Protein 4AG1 (pdb70)

Structure (mmCIF, N/CA/C/O backbone):
data_4AG1
#
_entry.id   4AG1
#
_cell.length_a   58.998
_cell.length_b   59.855
_cell.length_c   89.711
_cell.angle_alpha   90.00
_cell.angle_beta   90.00
_cell.angle_gamma   90.00
#
_symmetry.space_group_name_H-M   'P 21 21 21'
#
loop_
_entity.id
_entity.type
_entity.pdbx_description
1 polymer CHYMASE
2 polymer FYNOMER
3 non-polymer 'SULFATE ION'
4 water water
#
loop_
_atom_site.group_PDB
_atom_site.id
_atom_site.type_symbol
_atom_site.label_atom_id
_atom_site.label_alt_id
_atom_site.label_comp_id
_atom_site.label_asym_id
_atom_site.label_entity_id
_atom_site.label_seq_id
_atom_site.pdbx_PDB_ins_code
_atom_site.Cartn_x
_atom_site.Cartn_y
_atom_site.Cartn_z
_atom_site.occupancy
_atom_site.B_iso_or_equiv
_atom_site.auth_seq_id
_atom_site.auth_comp_id
_atom_site.auth_asym_id
_atom_site.auth_atom_id
_atom_site.pdbx_PDB_model_num
ATOM 1 N N . ILE A 1 1 ? -1.923 13.019 10.392 1.00 13.37 1 ILE A N 1
ATOM 2 C CA . ILE A 1 1 ? -1.877 13.393 11.848 1.00 11.80 1 ILE A CA 1
ATOM 3 C C . ILE A 1 1 ? -3.104 14.196 12.209 1.00 12.72 1 ILE A C 1
ATOM 4 O O . ILE A 1 1 ? -3.330 15.254 11.639 1.00 12.86 1 ILE A O 1
ATOM 13 N N . ILE A 1 2 ? -3.895 13.675 13.146 1.00 11.17 2 ILE A N 1
ATOM 14 C CA . ILE A 1 2 ? -5.128 14.304 13.598 1.00 11.46 2 ILE A CA 1
ATOM 15 C C . ILE A 1 2 ? -4.871 14.982 14.944 1.00 12.07 2 ILE A C 1
ATOM 16 O O . ILE A 1 2 ? -4.344 14.377 15.866 1.00 12.04 2 ILE A O 1
ATOM 26 N N . GLY A 1 3 ? -5.250 16.252 15.045 1.00 11.64 3 GLY A N 1
ATOM 27 C CA . GLY A 1 3 ? -5.168 16.952 16.301 1.00 13.44 3 GLY A CA 1
ATOM 28 C C . GLY A 1 3 ? -3.819 17.578 16.594 1.00 13.01 3 GLY A C 1
ATOM 29 O O . GLY A 1 3 ? -3.599 18.040 17.708 1.00 14.45 3 GLY A O 1
ATOM 33 N N . GLY A 1 4 ? -2.922 17.582 15.605 1.00 12.47 4 GLY A N 1
ATOM 34 C CA . GLY A 1 4 ? -1.607 18.141 15.777 1.00 12.62 4 GLY A CA 1
ATOM 35 C C . GLY A 1 4 ? -1.472 19.533 15.218 1.00 12.52 4 GLY A C 1
ATOM 36 O O . GLY A 1 4 ? -2.444 20.260 15.029 1.00 14.52 4 GLY A O 1
ATOM 40 N N . THR A 1 5 ? -0.225 19.884 14.927 1.00 12.56 5 THR A N 1
ATOM 41 C CA . THR A 1 5 ? 0.125 21.199 14.443 1.00 13.51 5 THR A CA 1
ATOM 42 C C . THR A 1 5 ? 1.209 21.044 13.376 1.00 12.10 5 THR A C 1
ATOM 43 O O . THR A 1 5 ? 1.936 20.048 13.348 1.00 12.97 5 THR A O 1
ATOM 50 N N . GLU A 1 6 ? 1.296 22.009 12.482 1.00 12.73 6 GLU A N 1
ATOM 51 C CA . GLU A 1 6 ? 2.357 22.023 11.478 1.00 12.22 6 GLU A CA 1
ATOM 52 C C . GLU A 1 6 ? 3.725 22.093 12.157 1.00 12.33 6 GLU A C 1
ATOM 53 O O . GLU A 1 6 ? 3.947 22.895 13.061 1.00 13.82 6 GLU A O 1
ATOM 65 N N . CYS A 1 7 ? 4.658 21.253 11.719 1.00 11.77 7 CYS A N 1
ATOM 66 C CA . CYS A 1 7 ? 6.017 21.341 12.228 1.00 12.83 7 CYS A CA 1
ATOM 67 C C . CYS A 1 7 ? 6.694 22.628 11.820 1.00 12.77 7 CYS A C 1
ATOM 68 O O . CYS A 1 7 ? 6.394 23.190 10.778 1.00 13.66 7 CYS A O 1
ATOM 75 N N . LYS A 1 8 ? 7.630 23.083 12.651 1.00 12.92 8 LYS A N 1
ATOM 76 C CA . LYS A 1 8 ? 8.590 24.078 12.171 1.00 14.22 8 LYS A CA 1
ATOM 77 C C . LYS A 1 8 ? 9.320 23.437 10.998 1.00 14.47 8 LYS A C 1
ATOM 78 O O . LYS A 1 8 ? 9.777 22.310 11.111 1.00 14.28 8 LYS A O 1
ATOM 94 N N . PRO A 1 9 ? 9.393 24.124 9.859 1.00 12.59 9 PRO A N 1
ATOM 95 C CA . PRO A 1 9 ? 10.038 23.484 8.716 1.00 12.43 9 PRO A CA 1
ATOM 96 C C . PRO A 1 9 ? 11.431 22.948 9.025 1.00 12.80 9 PRO A C 1
ATOM 97 O O . PRO A 1 9 ? 12.247 23.650 9.623 1.00 14.93 9 PRO A O 1
ATOM 108 N N . HIS A 1 10 ? 11.683 21.705 8.591 1.00 12.69 10 HIS A N 1
ATOM 109 C CA . HIS A 1 10 ? 12.998 21.080 8.707 1.00 13.05 10 HIS A CA 1
ATOM 110 C C . HIS A 1 10 ? 13.481 20.806 10.104 1.00 12.85 10 HIS A C 1
ATOM 111 O O . HIS A 1 10 ? 14.650 20.472 10.289 1.00 17.34 10 HIS A O 1
ATOM 124 N N . SER A 1 11 ? 12.549 20.835 11.065 1.00 13.04 11 SER A N 1
ATOM 125 C CA . SER A 1 11 ? 12.842 20.586 12.460 1.00 13.81 11 SER A CA 1
ATOM 126 C C . SER A 1 11 ? 12.865 19.093 12.837 1.00 13.32 11 SER A C 1
ATOM 127 O O . SER A 1 11 ? 13.226 18.761 13.965 1.00 16.00 11 SER A O 1
ATOM 134 N N . ARG A 1 12 ? 12.472 18.214 11.898 1.00 12.86 12 ARG A N 1
ATOM 135 C CA . ARG A 1 12 ? 12.385 16.771 12.107 1.00 11.83 12 ARG A CA 1
ATOM 136 C C . ARG A 1 12 ? 13.122 16.151 10.932 1.00 11.11 12 ARG A C 1
ATOM 137 O O . ARG A 1 12 ? 12.516 15.535 10.033 1.00 11.81 12 ARG A O 1
ATOM 158 N N . PRO A 1 13 ? 14.449 16.307 10.926 1.00 11.97 13 PRO A N 1
ATOM 159 C CA . PRO A 1 13 ? 15.189 16.085 9.666 1.00 11.47 13 PRO A CA 1
ATOM 160 C C . PRO A 1 13 ? 15.345 14.633 9.211 1.00 11.22 13 PRO A C 1
ATOM 161 O O . PRO A 1 13 ? 15.838 14.385 8.115 1.00 12.26 13 PRO A O 1
ATOM 172 N N . TYR A 1 14 ? 14.941 13.710 10.077 1.00 11.55 14 TYR A N 1
ATOM 173 C CA . TYR A 1 14 ? 14.921 12.291 9.788 1.00 11.50 14 TYR A CA 1
ATOM 174 C C . TYR A 1 14 ? 13.672 11.875 9.024 1.00 11.34 14 TYR A C 1
ATOM 175 O O . TYR A 1 14 ? 13.599 10.751 8.566 1.00 10.92 14 TYR A O 1
ATOM 192 N N . MET A 1 15 ? 12.669 12.733 8.919 1.00 11.71 15 MET A N 1
ATOM 193 C CA . MET A 1 15 ? 11.420 12.313 8.310 1.00 10.04 15 MET A CA 1
ATOM 194 C C . MET A 1 15 ? 11.560 12.083 6.806 1.00 9.78 15 MET A C 1
ATOM 195 O O . MET A 1 15 ? 12.167 12.882 6.089 1.00 11.71 15 MET A O 1
ATOM 206 N N . ALA A 1 16 ? 10.982 10.977 6.348 1.00 9.97 16 ALA A N 1
ATOM 207 C CA . ALA A 1 16 ? 10.988 10.602 4.952 1.00 10.22 16 ALA A CA 1
ATOM 208 C C . ALA A 1 16 ? 9.549 10.513 4.433 1.00 10.36 16 ALA A C 1
ATOM 209 O O . ALA A 1 16 ? 8.693 9.924 5.088 1.00 11.33 16 ALA A O 1
ATOM 213 N N . TYR A 1 17 ? 9.305 11.072 3.243 1.00 10.06 17 TYR A N 1
ATOM 214 C CA . TYR A 1 17 ? 8.048 10.912 2.523 1.00 10.13 17 TYR A CA 1
ATOM 215 C C . TYR A 1 17 ? 8.286 9.863 1.447 1.00 10.67 17 TYR A C 1
ATOM 216 O O . TYR A 1 17 ? 9.211 9.981 0.639 1.00 13.19 17 TYR A O 1
ATOM 233 N N . LEU A 1 18 ? 7.470 8.837 1.468 1.00 10.49 18 LEU A N 1
ATOM 234 C CA . LEU A 1 18 ? 7.573 7.716 0.534 1.00 10.56 18 LEU A CA 1
ATOM 235 C C . LEU A 1 18 ? 6.469 7.760 -0.504 1.00 12.56 18 LEU A C 1
ATOM 236 O O . LEU A 1 18 ? 5.307 7.824 -0.150 1.00 13.40 18 LEU A O 1
ATOM 246 N N . GLU A 1 19 ? 6.856 7.716 -1.770 1.00 13.31 19 GLU A N 1
ATOM 247 C CA . GLU A 1 19 ? 5.921 7.566 -2.869 1.00 14.74 19 GLU A CA 1
ATOM 248 C C . GLU A 1 19 ? 6.118 6.163 -3.434 1.00 15.64 19 GLU A C 1
ATOM 249 O O . GLU A 1 19 ? 7.211 5.799 -3.859 1.00 15.85 19 GLU A O 1
ATOM 261 N N . ILE A 1 20 ? 5.056 5.379 -3.404 1.00 15.29 20 ILE A N 1
ATOM 262 C CA . ILE A 1 20 ? 5.162 3.965 -3.759 1.00 17.07 20 ILE A CA 1
ATOM 263 C C . ILE A 1 20 ? 4.363 3.682 -5.009 1.00 18.48 20 ILE A C 1
ATOM 264 O O . ILE A 1 20 ? 3.171 3.915 -5.027 1.00 19.99 20 ILE A O 1
ATOM 274 N N . VAL A 1 21 ? 5.069 3.194 -6.035 1.00 22.24 21 VAL A N 1
ATOM 275 C CA . VAL A 1 21 ? 4.466 2.761 -7.293 1.00 25.03 21 VAL A CA 1
ATOM 276 C C . VAL A 1 21 ? 3.910 1.362 -7.118 1.00 24.97 21 VAL A C 1
ATOM 277 O O . VAL A 1 21 ? 4.594 0.469 -6.612 1.00 23.84 21 VAL A O 1
ATOM 284 N N . THR A 1 22 ? 2.667 1.184 -7.537 1.00 25.61 22 THR A N 1
ATOM 285 C CA . THR A 1 22 ? 1.962 -0.059 -7.330 1.00 29.30 22 THR A CA 1
ATOM 286 C C . THR A 1 22 ? 1.875 -0.831 -8.637 1.00 36.50 22 THR A C 1
ATOM 287 O O . THR A 1 22 ? 2.192 -0.298 -9.711 1.00 37.56 22 THR A O 1
ATOM 294 N N . SER A 1 23 ? 1.439 -2.083 -8.537 1.00 39.63 23 SER A N 1
ATOM 295 C CA . SER A 1 23 ? 1.263 -2.947 -9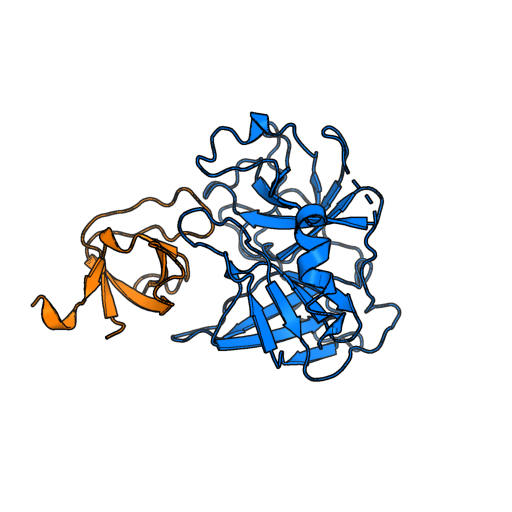.721 1.00 42.27 23 SER A CA 1
ATOM 296 C C . SER A 1 23 ? 0.265 -2.383 -10.751 1.00 43.40 23 SER A C 1
ATOM 297 O O . SER A 1 23 ? 0.441 -2.569 -11.961 1.00 45.95 23 SER A O 1
ATOM 304 N N A ASN A 1 24 ? -0.780 -1.723 -10.250 0.50 40.36 24 ASN A N 1
ATOM 305 N N B ASN A 1 24 ? -0.757 -1.681 -10.269 0.50 39.98 24 ASN A N 1
ATOM 306 C CA A ASN A 1 24 ? -1.869 -1.184 -11.064 0.50 41.29 24 ASN A CA 1
ATOM 307 C CA B ASN A 1 24 ? -1.828 -1.171 -11.119 0.50 39.62 24 ASN A CA 1
ATOM 308 C C A ASN A 1 24 ? -2.235 0.206 -10.556 0.50 41.62 24 ASN A C 1
ATOM 309 C C B ASN A 1 24 ? -2.332 0.169 -10.607 0.50 39.78 24 ASN A C 1
ATOM 310 O O A ASN A 1 24 ? -2.528 0.369 -9.367 0.50 41.83 24 ASN A O 1
ATOM 311 O O B ASN A 1 24 ? -2.830 0.255 -9.479 0.50 36.95 24 ASN A O 1
ATOM 328 N N . GLY A 1 25 ? -2.210 1.200 -11.444 1.00 42.33 25 GLY A N 1
ATOM 329 C CA . GLY A 1 25 ? -2.718 2.546 -11.129 1.00 36.44 25 GLY A CA 1
ATOM 330 C C . GLY A 1 25 ? -1.717 3.505 -10.502 1.00 35.92 25 GLY A C 1
ATOM 331 O O . GLY A 1 25 ? -0.503 3.285 -10.587 1.00 41.54 25 GLY A O 1
ATOM 335 N N . PRO A 1 26 ? -2.227 4.590 -9.883 1.00 32.15 26 PRO A N 1
ATOM 336 C CA . PRO A 1 26 ? -1.428 5.635 -9.232 1.00 34.23 26 PRO A CA 1
ATOM 337 C C . PRO A 1 26 ? -0.666 5.181 -7.982 1.00 29.50 26 PRO A C 1
ATOM 338 O O . PRO A 1 26 ? -0.939 4.123 -7.418 1.00 32.24 26 PRO A O 1
ATOM 349 N N . SER A 1 27 ? 0.282 6.006 -7.558 1.00 28.11 27 SER A N 1
ATOM 350 C CA . SER A 1 27 ? 1.153 5.664 -6.460 1.00 24.44 27 SER A CA 1
ATOM 351 C C . SER A 1 27 ? 0.396 5.828 -5.136 1.00 25.08 27 SER A C 1
ATOM 352 O O . SER A 1 27 ? -0.629 6.495 -5.100 1.00 27.94 27 SER A O 1
ATOM 359 N N . LYS A 1 28 ? 0.883 5.184 -4.076 1.00 23.53 28 LYS A N 1
ATOM 360 C CA . LYS A 1 28 ? 0.393 5.430 -2.706 1.00 21.79 28 LYS A CA 1
ATOM 361 C C . LYS A 1 28 ? 1.505 6.159 -1.937 1.00 19.56 28 LYS A C 1
ATOM 362 O O . LYS A 1 28 ? 2.630 6.278 -2.443 1.00 18.07 28 LYS A O 1
ATOM 378 N N A PHE A 1 29 ? 1.185 6.712 -0.764 0.70 18.08 29 PHE A N 1
ATOM 379 N N B PHE A 1 29 ? 1.213 6.585 -0.708 0.30 18.27 29 PHE A N 1
ATOM 380 C CA A PHE A 1 29 ? 2.233 7.332 0.057 0.70 14.88 29 PHE A CA 1
ATOM 381 C CA B PHE A 1 29 ? 2.164 7.388 0.060 0.30 16.51 29 PHE A CA 1
ATOM 382 C C A PHE A 1 29 ? 2.253 6.852 1.504 0.70 14.81 29 PHE A C 1
ATOM 383 C C B PHE A 1 29 ? 2.211 7.017 1.550 0.30 15.30 29 PHE A C 1
ATOM 384 O O A PHE A 1 29 ? 1.273 6.315 2.012 0.70 16.25 29 PHE A O 1
ATOM 385 O O B PHE A 1 29 ? 1.175 6.774 2.161 0.30 14.89 29 PHE A O 1
ATOM 418 N N . CYS A 1 30 ? 3.416 7.014 2.129 1.00 13.65 30 CYS A N 1
ATOM 419 C CA . CYS A 1 30 ? 3.628 6.628 3.524 1.00 13.09 30 CYS A CA 1
ATOM 420 C C . CYS A 1 30 ? 4.702 7.551 4.096 1.00 12.08 30 CYS A C 1
ATOM 421 O O . CYS A 1 30 ? 5.383 8.270 3.362 1.00 13.66 30 CYS A O 1
ATOM 428 N N . GLY A 1 31 ? 4.854 7.493 5.404 1.00 10.50 31 GLY A N 1
ATOM 429 C CA . GLY A 1 31 ? 5.987 8.066 6.071 1.00 10.24 31 GLY A CA 1
ATOM 430 C C . GLY A 1 31 ? 7.081 7.038 6.263 1.00 10.25 31 GLY A C 1
ATOM 431 O O . GLY A 1 31 ? 6.957 5.846 5.970 1.00 12.53 31 GLY A O 1
ATOM 435 N N . GLY A 1 32 ? 8.173 7.513 6.805 1.00 10.12 32 GLY A N 1
ATOM 436 C CA . GLY A 1 32 ? 9.338 6.684 7.119 1.00 10.21 32 GLY A CA 1
ATOM 437 C C . GLY A 1 32 ? 10.351 7.573 7.774 1.00 9.26 32 GLY A C 1
ATOM 438 O O . GLY A 1 32 ? 10.107 8.769 7.963 1.00 9.79 32 GLY A O 1
ATOM 442 N N . PHE A 1 33 ? 11.489 7.003 8.130 1.00 8.91 33 PHE A N 1
ATOM 443 C CA . PHE A 1 33 ? 12.529 7.793 8.759 1.00 10.29 33 PHE A CA 1
ATOM 444 C C . PHE A 1 33 ? 13.917 7.253 8.461 1.00 9.67 33 PHE A C 1
ATOM 445 O O . PHE A 1 33 ? 14.127 6.056 8.393 1.00 10.76 33 PHE A O 1
ATOM 462 N N . LEU A 1 34 ? 14.848 8.177 8.275 1.00 10.51 34 LEU A N 1
ATOM 463 C CA . LEU A 1 34 ? 16.238 7.848 7.968 1.00 10.54 34 LEU A CA 1
ATOM 464 C C . LEU A 1 34 ? 16.948 7.377 9.221 1.00 11.63 34 LEU A C 1
ATOM 465 O O . LEU A 1 34 ? 16.985 8.083 10.243 1.00 12.71 34 LEU A O 1
ATOM 475 N N . ILE A 1 35 ? 17.528 6.187 9.143 1.00 11.28 35 ILE A N 1
ATOM 476 C CA . ILE A 1 35 ? 18.285 5.638 10.263 1.00 12.66 35 ILE A CA 1
ATOM 477 C C . ILE A 1 35 ? 19.776 5.465 9.974 1.00 12.51 35 ILE A C 1
ATOM 478 O O . ILE A 1 35 ? 20.575 5.346 10.899 1.00 14.76 35 ILE A O 1
ATOM 488 N N . ARG A 1 36 ? 20.136 5.393 8.696 1.00 12.68 36 ARG A N 1
ATOM 489 C CA . ARG A 1 36 ? 21.546 5.423 8.272 1.00 12.59 36 ARG A CA 1
ATOM 490 C C . ARG A 1 36 ? 21.539 6.207 6.955 1.00 11.89 36 ARG A C 1
ATOM 491 O O . ARG A 1 36 ? 20.473 6.397 6.351 1.00 12.82 36 ARG A O 1
ATOM 512 N N . ARG A 1 37 ? 22.697 6.663 6.471 1.00 13.73 37 ARG A N 1
ATOM 513 C CA . ARG A 1 37 ? 22.676 7.468 5.243 1.00 13.89 37 ARG A CA 1
ATOM 514 C C . ARG A 1 37 ? 21.966 6.831 4.041 1.00 14.88 37 ARG A C 1
ATOM 515 O O . ARG A 1 37 ? 21.354 7.537 3.231 1.00 16.07 37 ARG A O 1
ATOM 536 N N . ASN A 1 38 ? 21.987 5.498 3.982 1.00 14.11 38 ASN A N 1
ATOM 537 C CA . ASN A 1 38 ? 21.309 4.776 2.929 1.00 13.02 38 ASN A CA 1
ATOM 538 C C . ASN A 1 38 ? 20.256 3.782 3.405 1.00 12.08 38 ASN A C 1
ATOM 539 O O . ASN A 1 38 ? 19.915 2.861 2.662 1.00 13.59 38 ASN A O 1
ATOM 548 N N . PHE A 1 39 ? 19.693 3.993 4.595 1.00 12.30 39 PHE A N 1
ATOM 549 C CA . PHE A 1 39 ? 18.570 3.167 5.033 1.00 12.29 39 PHE A CA 1
ATOM 550 C C . PHE A 1 39 ? 17.462 3.974 5.691 1.00 11.57 39 PHE A C 1
ATOM 551 O O . PHE A 1 39 ? 17.710 4.833 6.542 1.00 11.56 39 PHE A O 1
ATOM 568 N N . VAL A 1 40 ? 16.240 3.665 5.270 1.00 11.44 40 VAL A N 1
ATOM 569 C CA . VAL A 1 40 ? 14.996 4.248 5.798 1.00 11.70 40 VAL A CA 1
ATOM 570 C C . VAL A 1 40 ? 14.166 3.113 6.397 1.00 10.56 40 VAL A C 1
ATOM 571 O O . VAL A 1 40 ? 14.042 2.036 5.818 1.00 12.94 40 VAL A O 1
ATOM 578 N N . LEU A 1 41 ? 13.631 3.358 7.584 1.00 10.58 41 LEU A N 1
ATOM 579 C CA . LEU A 1 41 ? 12.686 2.456 8.213 1.00 9.80 41 LEU A CA 1
ATOM 580 C C . LEU A 1 41 ? 11.269 2.939 7.941 1.00 10.06 41 LEU A C 1
ATOM 581 O O . LEU A 1 41 ? 10.997 4.134 7.960 1.00 11.27 41 LEU A O 1
ATOM 591 N N . THR A 1 42 ? 10.368 1.992 7.733 1.00 10.99 42 THR A N 1
ATOM 592 C CA . THR A 1 42 ? 8.956 2.277 7.499 1.00 10.97 42 THR A CA 1
ATOM 593 C C . THR A 1 42 ? 8.125 1.049 7.857 1.00 9.87 42 THR A C 1
ATOM 594 O O . THR A 1 42 ? 8.636 0.103 8.467 1.00 10.28 42 THR A O 1
ATOM 601 N N . ALA A 1 43 ? 6.840 1.078 7.505 1.00 9.58 43 ALA A N 1
ATOM 602 C CA . ALA A 1 43 ? 5.946 -0.052 7.735 1.00 10.05 43 ALA A CA 1
ATOM 603 C C . ALA A 1 43 ? 5.969 -0.991 6.542 1.00 10.27 43 ALA A C 1
ATOM 604 O O . ALA A 1 43 ? 6.109 -0.566 5.407 1.00 12.67 43 ALA A O 1
ATOM 608 N N . ALA A 1 44 ? 5.821 -2.286 6.806 1.00 10.35 44 ALA A N 1
ATOM 609 C CA . ALA A 1 44 ? 5.757 -3.311 5.783 1.00 10.44 44 ALA A CA 1
ATOM 610 C C . ALA A 1 44 ? 4.603 -3.114 4.812 1.00 11.82 44 ALA A C 1
ATOM 611 O O . ALA A 1 44 ? 4.750 -3.400 3.621 1.00 12.19 44 ALA A O 1
ATOM 615 N N . HIS A 1 45 ? 3.482 -2.595 5.293 1.00 11.33 45 HIS A N 1
ATOM 616 C CA . HIS A 1 45 ? 2.326 -2.449 4.416 1.00 11.61 45 HIS A CA 1
ATOM 617 C C . HIS A 1 45 ? 2.467 -1.322 3.394 1.00 13.01 45 HIS A C 1
ATOM 618 O O . HIS A 1 45 ? 1.601 -1.161 2.524 1.00 17.05 45 HIS A O 1
ATOM 631 N N . CYS A 1 46 ? 3.579 -0.592 3.463 1.00 13.88 46 CYS A N 1
ATOM 632 C CA . CYS A 1 46 ? 3.921 0.445 2.493 1.00 15.42 46 CYS A CA 1
ATOM 633 C C . CYS A 1 46 ? 4.717 -0.092 1.297 1.00 16.09 46 CYS A C 1
ATOM 634 O O . CYS A 1 46 ? 5.064 0.669 0.418 1.00 18.92 46 CYS A O 1
ATOM 641 N N . ALA A 1 47 ? 4.961 -1.396 1.231 1.00 13.84 47 ALA A N 1
ATOM 642 C CA . ALA A 1 47 ? 5.731 -1.976 0.140 1.00 13.08 47 ALA A CA 1
ATOM 643 C C . ALA A 1 47 ? 5.000 -1.818 -1.193 1.00 15.19 47 ALA A C 1
ATOM 644 O O . ALA A 1 47 ? 3.779 -1.743 -1.237 1.00 16.02 47 ALA A O 1
ATOM 648 N N . GLY A 1 48 ? 5.762 -1.826 -2.278 1.00 15.21 48 GLY A N 1
ATOM 649 C CA . GLY A 1 48 ? 5.195 -1.857 -3.617 1.00 16.40 48 GLY A CA 1
ATOM 650 C C . GLY A 1 48 ? 6.229 -2.199 -4.653 1.00 18.54 48 GLY A C 1
ATOM 651 O O . GLY A 1 48 ? 7.273 -2.759 -4.331 1.00 21.48 48 GLY A O 1
ATOM 655 N N . ARG A 1 49 ? 5.934 -1.862 -5.901 1.00 18.53 49 ARG A N 1
ATOM 656 C CA . ARG A 1 49 ? 6.792 -2.229 -7.022 1.00 20.77 49 ARG A CA 1
ATOM 657 C C . ARG A 1 49 ? 8.093 -1.419 -6.980 1.00 19.66 49 ARG A C 1
ATOM 658 O O . ARG A 1 49 ? 9.183 -1.954 -7.156 1.00 23.64 49 ARG A O 1
ATOM 679 N N . SER A 1 50 ? 7.979 -0.130 -6.676 1.00 19.25 50 SER A N 1
ATOM 680 C CA . SER A 1 50 ? 9.164 0.686 -6.502 1.00 22.33 50 SER A CA 1
ATOM 681 C C . SER A 1 50 ? 8.824 1.850 -5.599 1.00 19.16 50 SER A C 1
ATOM 682 O O . SER A 1 50 ? 7.659 2.213 -5.463 1.00 18.28 50 SER A O 1
ATOM 689 N N . ILE A 1 51 ? 9.845 2.420 -4.975 1.00 17.14 51 ILE A N 1
ATOM 690 C CA . ILE A 1 51 ? 9.614 3.461 -3.971 1.00 15.59 51 ILE A CA 1
ATOM 691 C C . ILE A 1 51 ? 10.621 4.566 -4.210 1.00 14.11 51 ILE A C 1
ATOM 692 O O . ILE A 1 51 ? 11.808 4.288 -4.410 1.00 15.87 51 ILE A O 1
ATOM 702 N N . THR A 1 52 ? 10.147 5.800 -4.158 1.00 15.71 52 THR A N 1
ATOM 703 C CA . THR A 1 52 ? 11.024 6.972 -4.119 1.00 16.69 52 THR A CA 1
ATOM 704 C C . THR A 1 52 ? 10.859 7.605 -2.740 1.00 15.05 52 THR A C 1
ATOM 705 O O . THR A 1 52 ? 9.741 7.780 -2.275 1.00 16.35 52 THR A O 1
ATOM 712 N N . VAL A 1 53 ? 11.980 7.989 -2.137 1.00 13.88 53 VAL A N 1
ATOM 713 C CA . VAL A 1 53 ? 12.004 8.607 -0.827 1.00 12.70 53 VAL A CA 1
ATOM 714 C C . VAL A 1 53 ? 12.377 10.066 -0.996 1.00 12.14 53 VAL A C 1
ATOM 715 O O . VAL A 1 53 ? 13.358 10.379 -1.688 1.00 14.56 53 VAL A O 1
ATOM 722 N N . THR A 1 54 ? 11.606 10.965 -0.375 1.00 11.62 54 THR A N 1
ATOM 723 C CA . THR A 1 54 ? 11.982 12.358 -0.328 1.00 11.08 54 THR A CA 1
ATOM 724 C C . THR A 1 54 ? 12.327 12.734 1.096 1.00 9.59 54 THR A C 1
ATOM 725 O O . THR A 1 54 ? 11.509 12.648 2.015 1.00 11.25 54 THR A O 1
ATOM 732 N N . LEU A 1 55 ? 13.578 13.126 1.270 1.00 10.66 55 LEU A N 1
ATOM 733 C CA . LEU A 1 55 ? 14.087 13.635 2.520 1.00 10.91 55 LEU A CA 1
ATOM 734 C C . LEU A 1 55 ? 14.232 15.136 2.413 1.00 11.54 55 LEU A C 1
ATOM 735 O O . LEU A 1 55 ? 14.352 15.696 1.301 1.00 11.98 55 LEU A O 1
ATOM 745 N N . GLY A 1 56 ? 14.242 15.792 3.556 1.00 11.14 56 GLY A N 1
ATOM 746 C CA . GLY A 1 56 ? 14.443 17.246 3.567 1.00 10.53 56 GLY A CA 1
ATOM 747 C C . GLY A 1 56 ? 13.185 18.042 3.224 1.00 11.40 56 GLY A C 1
ATOM 748 O O . GLY A 1 56 ? 13.278 19.244 2.981 1.00 13.83 56 GLY A O 1
ATOM 752 N N . ALA A 1 57 ? 12.010 17.413 3.235 1.00 11.31 57 ALA A N 1
ATOM 753 C CA . ALA A 1 57 ? 10.795 18.090 2.799 1.00 12.24 57 ALA A CA 1
ATOM 754 C C . ALA A 1 57 ? 10.062 18.686 4.007 1.00 10.86 57 ALA A C 1
ATOM 755 O O . ALA A 1 57 ? 10.125 18.173 5.117 1.00 12.38 57 ALA A O 1
ATOM 759 N N . HIS A 1 58 ? 9.361 19.761 3.751 1.00 11.45 58 HIS A N 1
ATOM 760 C CA . HIS A 1 58 ? 8.360 20.272 4.658 1.00 11.92 58 HIS A CA 1
ATOM 761 C C . HIS A 1 58 ? 7.011 20.243 3.989 1.00 11.34 58 HIS A C 1
ATOM 762 O O . HIS A 1 58 ? 6.149 19.421 4.338 1.00 11.32 58 HIS A O 1
ATOM 775 N N . ASN A 1 59 ? 6.827 21.109 3.008 1.00 12.26 59 ASN A N 1
ATOM 776 C CA . ASN A 1 59 ? 5.659 21.058 2.137 1.00 11.42 59 ASN A CA 1
ATOM 777 C C . ASN A 1 59 ? 6.033 20.172 0.969 1.00 12.72 59 ASN A C 1
ATOM 778 O O . ASN A 1 59 ? 6.895 20.532 0.177 1.00 13.77 59 ASN A O 1
ATOM 787 N N . ILE A 1 60 ? 5.402 19.000 0.892 1.00 12.05 60 ILE A N 1
ATOM 788 C CA . ILE A 1 60 ? 5.759 17.993 -0.112 1.00 14.00 60 ILE A CA 1
ATOM 789 C C . ILE A 1 60 ? 5.401 18.390 -1.559 1.00 13.91 60 ILE A C 1
ATOM 790 O O . ILE A 1 60 ? 5.788 17.712 -2.504 1.00 16.70 60 ILE A O 1
ATOM 800 N N . THR A 1 61 ? 4.680 19.499 -1.732 1.00 15.52 61 THR A N 1
ATOM 801 C CA . THR A 1 61 ? 4.365 20.001 -3.047 1.00 18.21 61 THR A CA 1
ATOM 802 C C . THR A 1 61 ? 5.275 21.159 -3.446 1.00 19.64 61 THR A C 1
ATOM 803 O O . THR A 1 61 ? 5.140 21.668 -4.553 1.00 25.86 61 THR A O 1
ATOM 810 N N . GLU A 1 62 ? 6.202 21.555 -2.570 1.00 17.99 62 GLU A N 1
ATOM 811 C CA . GLU A 1 62 ? 7.086 22.703 -2.802 1.00 17.96 62 GLU A CA 1
ATOM 812 C C . GLU A 1 62 ? 8.543 22.236 -2.755 1.00 16.56 62 GLU A C 1
ATOM 813 O O . GLU A 1 62 ? 9.114 22.060 -1.683 1.00 16.87 62 GLU A O 1
ATOM 825 N N . GLU A 1 63 ? 9.144 22.025 -3.926 1.00 15.74 63 GLU A N 1
ATOM 826 C CA . GLU A 1 63 ? 10.546 21.631 -3.973 1.00 18.36 63 GLU A CA 1
ATOM 827 C C . GLU A 1 63 ? 11.387 22.714 -3.332 1.00 16.59 63 GLU A C 1
ATOM 828 O O . GLU A 1 63 ? 11.143 23.925 -3.537 1.00 21.39 63 GLU A O 1
ATOM 840 N N . GLU A 1 64 ? 12.396 22.289 -2.585 1.00 15.47 64 GLU A N 1
ATOM 841 C CA . GLU A 1 64 ? 13.313 23.202 -1.934 1.00 16.51 64 GLU A CA 1
ATOM 842 C C . GLU A 1 64 ? 14.716 22.656 -2.096 1.00 16.25 64 GLU A C 1
ATOM 843 O O . GLU A 1 64 ? 14.900 21.452 -2.365 1.00 15.18 64 GLU A O 1
ATOM 855 N N A ASP A 1 65 ? 15.696 23.522 -1.867 0.50 17.71 65 ASP A N 1
ATOM 856 N N B ASP A 1 65 ? 15.706 23.509 -1.876 0.50 17.99 65 ASP A N 1
ATOM 857 C CA A ASP A 1 65 ? 17.111 23.158 -1.895 0.50 16.50 65 ASP A CA 1
ATOM 858 C CA B ASP A 1 65 ? 17.099 23.095 -1.955 0.50 17.29 65 ASP A CA 1
ATOM 859 C C A ASP A 1 65 ? 17.496 22.124 -0.855 0.50 15.81 65 ASP A C 1
ATOM 860 C C B ASP A 1 65 ? 17.481 22.084 -0.881 0.50 16.30 65 ASP A C 1
ATOM 861 O O A ASP A 1 65 ? 18.565 21.525 -0.947 0.50 18.84 65 ASP A O 1
ATOM 862 O O B ASP A 1 65 ? 18.512 21.428 -1.001 0.50 18.45 65 ASP A O 1
ATOM 879 N N . THR A 1 66 ? 16.646 21.930 0.147 1.00 14.55 66 THR A N 1
ATOM 880 C CA . THR A 1 66 ? 16.887 20.917 1.181 1.00 14.56 66 THR A CA 1
ATOM 881 C C . THR A 1 66 ? 16.542 19.498 0.738 1.00 14.13 66 THR A C 1
ATOM 882 O O . THR A 1 66 ? 16.960 18.524 1.385 1.00 13.08 66 THR A O 1
ATOM 889 N N . TRP A 1 67 ? 15.755 19.368 -0.325 1.00 13.19 67 TRP A N 1
ATOM 890 C CA . TRP A 1 67 ? 15.282 18.057 -0.754 1.00 11.76 67 TRP A CA 1
ATOM 891 C C . TRP A 1 67 ? 16.397 17.166 -1.203 1.00 12.83 67 TRP A C 1
ATOM 892 O O . TRP A 1 67 ? 17.332 17.607 -1.891 1.00 14.01 67 TRP A O 1
ATOM 913 N N . GLN A 1 68 ? 16.267 15.900 -0.826 1.00 12.29 68 GLN A N 1
ATOM 914 C CA . GLN A 1 68 ? 17.056 14.840 -1.364 1.00 13.09 68 GLN A CA 1
ATOM 915 C C . GLN A 1 68 ? 16.106 13.735 -1.742 1.00 13.24 68 GLN A C 1
ATOM 916 O O . GLN A 1 68 ? 15.492 13.123 -0.860 1.00 13.19 68 GLN A O 1
ATOM 928 N N . LYS A 1 69 ? 15.953 13.496 -3.041 1.00 14.28 69 LYS A N 1
ATOM 929 C CA . LYS A 1 69 ? 14.924 12.582 -3.501 1.00 14.90 69 LYS A CA 1
ATOM 930 C C . LYS A 1 69 ? 15.682 11.387 -4.086 1.00 15.13 69 LYS A C 1
ATOM 931 O O . LYS A 1 69 ? 16.453 11.531 -5.010 1.00 18.98 69 LYS A O 1
ATOM 947 N N . LEU A 1 70 ? 15.510 10.228 -3.452 1.00 15.22 70 LEU A N 1
ATOM 948 C CA . LEU A 1 70 ? 16.334 9.043 -3.689 1.00 16.46 70 LEU A CA 1
ATOM 949 C C . LEU A 1 70 ? 15.490 7.814 -3.979 1.00 16.46 70 LEU A C 1
ATOM 950 O O . LEU A 1 70 ? 14.459 7.575 -3.345 1.00 17.47 70 LEU A O 1
ATOM 960 N N . GLU A 1 71 ? 15.928 7.026 -4.951 1.00 16.20 71 GLU A N 1
ATOM 961 C CA . GLU A 1 71 ? 15.243 5.792 -5.270 1.00 15.72 71 GLU A CA 1
ATOM 962 C C . GLU A 1 71 ? 15.666 4.689 -4.286 1.00 16.04 71 GLU A C 1
ATOM 963 O O . GLU A 1 71 ? 16.799 4.649 -3.794 1.00 17.86 71 GLU A O 1
ATOM 975 N N . VAL A 1 72 ? 14.732 3.797 -4.001 1.00 17.27 72 VAL A N 1
ATOM 976 C CA . VAL A 1 72 ? 15.013 2.623 -3.196 1.00 15.65 72 VAL A CA 1
ATOM 977 C C . VAL A 1 72 ? 15.518 1.514 -4.111 1.00 15.49 72 VAL A C 1
ATOM 978 O O . VAL A 1 72 ? 14.898 1.232 -5.125 1.00 19.44 72 VAL A O 1
ATOM 985 N N A ILE A 1 73 ? 16.640 0.909 -3.765 0.70 15.92 73 ILE A N 1
ATOM 986 N N B ILE A 1 73 ? 16.649 0.915 -3.734 0.30 15.81 73 ILE A N 1
ATOM 987 C CA A ILE A 1 73 ? 17.154 -0.216 -4.540 0.70 17.22 73 ILE A CA 1
ATOM 988 C CA B ILE A 1 73 ? 17.284 -0.176 -4.484 0.30 15.57 73 ILE A CA 1
ATOM 989 C C A ILE A 1 73 ? 16.775 -1.585 -3.987 0.70 15.96 73 ILE A C 1
ATOM 990 C C B ILE A 1 73 ? 16.940 -1.576 -3.947 0.30 15.57 73 ILE A C 1
ATOM 991 O O A ILE A 1 73 ? 16.730 -2.561 -4.737 0.70 18.76 73 ILE A O 1
ATOM 992 O O B ILE A 1 73 ? 17.123 -2.568 -4.654 0.30 16.21 73 ILE A O 1
ATOM 1011 N N . LYS A 1 74 ? 16.492 -1.657 -2.693 1.00 16.24 74 LYS A N 1
ATOM 1012 C CA . LYS A 1 74 ? 16.045 -2.907 -2.099 1.00 16.09 74 LYS A CA 1
ATOM 1013 C C . LYS A 1 74 ? 15.050 -2.654 -0.967 1.00 15.37 74 LYS A C 1
ATOM 1014 O O . LYS A 1 74 ? 15.289 -1.819 -0.078 1.00 16.45 74 LYS A O 1
ATOM 1030 N N . GLN A 1 75 ? 13.948 -3.398 -1.008 1.00 14.91 75 GLN A N 1
ATOM 1031 C CA . GLN A 1 75 ? 12.967 -3.461 0.079 1.00 14.95 75 GLN A CA 1
ATOM 1032 C C . GLN A 1 75 ? 13.229 -4.713 0.896 1.00 15.03 75 GLN A C 1
ATOM 1033 O O . GLN A 1 75 ? 13.219 -5.840 0.362 1.00 20.34 75 GLN A O 1
ATOM 1045 N N . PHE A 1 76 ? 13.467 -4.527 2.186 1.00 12.56 76 PHE A N 1
ATOM 1046 C CA . PHE A 1 76 ? 13.604 -5.633 3.124 1.00 12.43 76 PHE A CA 1
ATOM 1047 C C . PHE A 1 76 ? 12.375 -5.646 4.027 1.00 11.30 76 PHE A C 1
ATOM 1048 O O . PHE A 1 76 ? 12.383 -5.091 5.126 1.00 12.04 76 PHE A O 1
ATOM 1065 N N . ARG A 1 77 ? 11.311 -6.278 3.550 1.00 12.77 77 ARG A N 1
ATOM 1066 C CA . ARG A 1 77 ? 10.093 -6.430 4.317 1.00 12.48 77 ARG A CA 1
ATOM 1067 C C . ARG A 1 77 ? 10.280 -7.541 5.340 1.00 11.19 77 ARG A C 1
ATOM 1068 O O . ARG A 1 77 ? 10.837 -8.587 5.029 1.00 13.08 77 ARG A O 1
ATOM 1089 N N . HIS A 1 78 ? 9.825 -7.336 6.565 1.00 10.84 78 HIS A N 1
ATOM 1090 C CA . HIS A 1 78 ? 10.019 -8.359 7.585 1.00 10.12 78 HIS A CA 1
ATOM 1091 C C . HIS A 1 78 ? 9.458 -9.673 7.056 1.00 11.46 78 HIS A C 1
ATOM 1092 O O . HIS A 1 78 ? 8.331 -9.719 6.562 1.00 12.33 78 HIS A O 1
ATOM 1105 N N . PRO A 1 79 ? 10.210 -10.750 7.185 1.00 11.53 79 PRO A N 1
ATOM 1106 C CA . PRO A 1 79 ? 9.775 -12.005 6.561 1.00 13.69 79 PRO A CA 1
ATOM 1107 C C . PRO A 1 79 ? 8.530 -12.662 7.182 1.00 13.42 79 PRO A C 1
ATOM 1108 O O . PRO A 1 79 ? 7.890 -13.478 6.527 1.00 16.81 79 PRO A O 1
ATOM 1119 N N . LYS A 1 80 ? 8.178 -12.287 8.414 1.00 11.74 80 LYS A N 1
ATOM 1120 C CA . LYS A 1 80 ? 6.991 -12.817 9.074 1.00 12.27 80 LYS A CA 1
ATOM 1121 C C . LYS A 1 80 ? 5.818 -11.845 9.030 1.00 11.17 80 LYS A C 1
ATOM 1122 O O . LYS A 1 80 ? 4.765 -12.110 9.596 1.00 12.61 80 LYS A O 1
ATOM 1138 N N . TYR A 1 81 ? 5.946 -10.766 8.270 1.00 11.67 81 TYR A N 1
ATOM 1139 C CA . TYR A 1 81 ? 4.828 -9.859 8.106 1.00 10.95 81 TYR A CA 1
ATOM 1140 C C . TYR A 1 81 ? 3.624 -10.648 7.582 1.00 10.92 81 TYR A C 1
ATOM 1141 O O . TYR A 1 81 ? 3.768 -11.459 6.672 1.00 11.73 81 TYR A O 1
ATOM 1158 N N . ASN A 1 82 ? 2.454 -10.405 8.168 1.00 12.21 82 ASN A N 1
ATOM 1159 C CA . ASN A 1 82 ? 1.234 -11.090 7.806 1.00 11.60 82 ASN A CA 1
ATOM 1160 C C . ASN A 1 82 ? 0.099 -10.094 7.708 1.00 11.44 82 ASN A C 1
ATOM 1161 O O . ASN A 1 82 ? -0.106 -9.309 8.617 1.00 12.56 82 ASN A O 1
ATOM 1170 N N . THR A 1 83 ? -0.646 -10.144 6.605 1.00 11.27 83 THR A N 1
ATOM 1171 C CA . THR A 1 83 ? -1.689 -9.175 6.372 1.00 12.44 83 THR A CA 1
ATOM 1172 C C . THR A 1 83 ? -2.967 -9.402 7.186 1.00 12.90 83 THR A C 1
ATOM 1173 O O . THR A 1 83 ? -3.778 -8.480 7.325 1.00 15.04 83 THR A O 1
ATOM 1180 N N A SER A 1 84 ? -3.162 -10.627 7.693 0.60 13.97 84 SER A N 1
ATOM 1181 N N B SER A 1 84 ? -3.161 -10.611 7.715 0.40 13.78 84 SER A N 1
ATOM 1182 C CA A SER A 1 84 ? -4.305 -10.913 8.569 0.60 13.78 84 SER A CA 1
ATOM 1183 C CA B SER A 1 84 ? -4.333 -10.872 8.548 0.40 13.95 84 SER A CA 1
ATOM 1184 C C A SER A 1 84 ? -4.140 -10.219 9.908 0.60 15.37 84 SER A C 1
ATOM 1185 C C B SER A 1 84 ? -4.178 -10.311 9.957 0.40 15.18 84 SER A C 1
ATOM 1186 O O A SER A 1 84 ? -5.032 -9.521 10.371 0.60 17.16 84 SER A O 1
ATOM 1187 O O B SER A 1 84 ? -5.140 -9.816 10.536 0.40 17.35 84 SER A O 1
ATOM 1200 N N . THR A 1 85 ? -2.974 -10.386 10.514 1.00 14.07 85 THR A N 1
ATOM 1201 C CA . THR A 1 85 ? -2.732 -9.882 11.872 1.00 15.28 85 THR A CA 1
ATOM 1202 C C . THR A 1 85 ? -2.037 -8.520 11.908 1.00 12.88 85 THR A C 1
ATOM 1203 O O . THR A 1 85 ? -2.071 -7.840 12.935 1.00 13.11 85 THR A O 1
ATOM 1210 N N . LEU A 1 86 ? -1.392 -8.157 10.799 1.00 12.94 86 LEU A N 1
ATOM 1211 C CA . LEU A 1 86 ? -0.476 -7.027 10.708 1.00 11.12 86 LEU A CA 1
ATOM 1212 C C . LEU A 1 86 ? 0.697 -7.116 11.674 1.00 11.07 86 LEU A C 1
ATOM 1213 O O . LEU A 1 86 ? 1.364 -6.130 11.957 1.00 12.91 86 LEU A O 1
ATOM 1223 N N . HIS A 1 87 ? 0.977 -8.304 12.186 1.00 10.93 87 HIS A N 1
ATOM 1224 C CA . HIS A 1 87 ? 2.212 -8.476 12.970 1.00 11.18 87 HIS A CA 1
ATOM 1225 C C . HIS A 1 87 ? 3.422 -8.247 12.095 1.00 10.83 87 HIS A C 1
ATOM 1226 O O . HIS A 1 87 ? 3.427 -8.570 10.902 1.00 11.54 87 HIS A O 1
ATOM 1239 N N . HIS A 1 88 ? 4.461 -7.701 12.705 1.00 10.66 88 HIS A N 1
ATOM 1240 C CA . HIS A 1 88 ? 5.745 -7.501 12.038 1.00 10.53 88 HIS A CA 1
ATOM 1241 C C . HIS A 1 88 ? 5.639 -6.541 10.879 1.00 10.43 88 HIS A C 1
ATOM 1242 O O . HIS A 1 88 ? 6.223 -6.742 9.806 1.00 11.65 88 HIS A O 1
ATOM 1255 N N . ASP A 1 89 ? 4.912 -5.439 11.123 1.00 9.65 89 ASP A N 1
ATOM 1256 C CA . ASP A 1 89 ? 4.674 -4.415 10.101 1.00 10.77 89 ASP A CA 1
ATOM 1257 C C . ASP A 1 89 ? 5.855 -3.447 10.073 1.00 10.49 89 ASP A C 1
ATOM 1258 O O . ASP A 1 89 ? 5.755 -2.304 10.514 1.00 14.67 89 ASP A O 1
ATOM 1267 N N . ILE A 1 90 ? 6.989 -3.926 9.581 1.00 9.41 90 ILE A N 1
ATOM 1268 C CA . ILE A 1 90 ? 8.226 -3.188 9.599 1.00 9.89 90 ILE A CA 1
ATOM 1269 C C . ILE A 1 90 ? 8.982 -3.560 8.333 1.00 9.03 90 ILE A C 1
ATOM 1270 O O . ILE A 1 90 ? 8.928 -4.715 7.897 1.00 9.90 90 ILE A O 1
ATOM 1280 N N . MET A 1 91 ? 9.635 -2.583 7.736 1.00 9.99 91 MET A N 1
ATOM 1281 C CA . MET A 1 91 ? 10.426 -2.760 6.522 1.00 9.97 91 MET A CA 1
ATOM 1282 C C . MET A 1 91 ? 11.584 -1.787 6.505 1.00 9.64 91 MET A C 1
ATOM 1283 O O . MET A 1 91 ? 11.431 -0.627 6.837 1.00 9.99 91 MET A O 1
ATOM 1294 N N . LEU A 1 92 ? 12.729 -2.264 6.041 1.00 11.10 92 LEU A N 1
ATOM 1295 C CA . LEU A 1 92 ? 13.898 -1.435 5.811 1.00 10.65 92 LEU A CA 1
ATOM 1296 C C . LEU A 1 92 ? 14.060 -1.217 4.327 1.00 10.67 92 LEU A C 1
ATOM 1297 O O . LEU A 1 92 ? 13.900 -2.132 3.533 1.00 13.82 92 LEU A O 1
ATOM 1307 N N . LEU A 1 93 ? 14.377 0.011 3.962 1.00 11.63 93 LEU A N 1
ATOM 1308 C CA . LEU A 1 93 ? 14.564 0.403 2.575 1.00 11.77 93 LEU A CA 1
ATOM 1309 C C . LEU A 1 93 ? 16.012 0.842 2.385 1.00 12.91 93 LEU A C 1
ATOM 1310 O O . LEU A 1 93 ? 16.474 1.790 3.003 1.00 13.69 93 LEU A O 1
ATOM 1320 N N . LYS A 1 94 ? 16.715 0.158 1.485 1.00 14.08 94 LYS A N 1
ATOM 1321 C CA . LYS A 1 94 ? 18.070 0.566 1.119 1.00 14.35 94 LYS A CA 1
ATOM 1322 C C . LYS A 1 94 ? 17.981 1.533 -0.041 1.00 15.20 94 LYS A C 1
ATOM 1323 O O . LYS A 1 94 ? 17.351 1.237 -1.055 1.00 15.78 94 LYS A O 1
ATOM 1339 N N . LEU A 1 95 ? 18.637 2.686 0.109 1.00 14.53 95 LEU A N 1
ATOM 1340 C CA . LEU A 1 95 ? 18.582 3.734 -0.875 1.00 16.00 95 LEU A CA 1
ATOM 1341 C C . LEU A 1 95 ? 19.690 3.523 -1.904 1.00 17.75 95 LEU A C 1
ATOM 1342 O O . LEU A 1 95 ? 20.751 2.992 -1.587 1.00 18.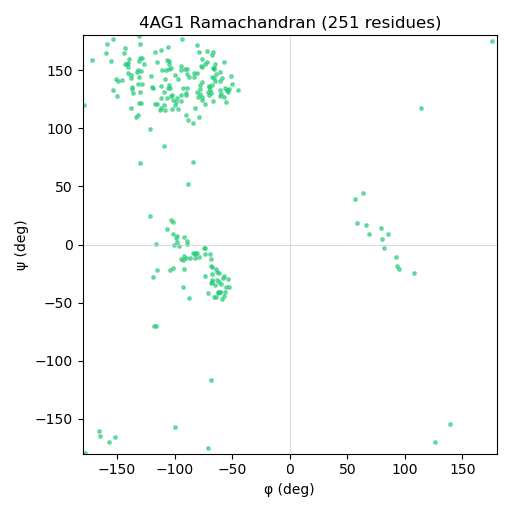84 95 LEU A O 1
ATOM 1352 N N . LYS A 1 96 ? 19.431 3.976 -3.126 1.00 17.56 96 LYS A N 1
ATOM 1353 C CA . LYS A 1 96 ? 20.363 3.788 -4.238 1.00 19.85 96 LYS A CA 1
ATOM 1354 C C . LYS A 1 96 ? 21.675 4.543 -4.018 1.00 18.77 96 LYS A C 1
ATOM 1355 O O . LYS A 1 96 ? 22.759 4.113 -4.448 1.00 22.86 96 LYS A O 1
ATOM 1371 N N . GLU A 1 97 ? 21.553 5.704 -3.379 1.00 18.67 97 GLU A N 1
ATOM 1372 C CA . GLU A 1 97 ? 22.686 6.549 -3.037 1.00 21.94 97 GLU A CA 1
ATOM 1373 C C . GLU A 1 97 ? 22.517 6.910 -1.573 1.00 17.52 97 GLU A C 1
ATOM 1374 O O . GLU A 1 97 ? 21.395 6.938 -1.046 1.00 18.51 97 GLU A O 1
ATOM 1386 N N . LYS A 1 98 ? 23.605 7.265 -0.937 1.00 16.44 98 LYS A N 1
ATOM 1387 C CA . LYS A 1 98 ? 23.550 7.773 0.431 1.00 13.70 98 LYS A CA 1
ATOM 1388 C C . LYS A 1 98 ? 23.058 9.203 0.467 1.00 15.05 98 LYS A C 1
ATOM 1389 O O . LYS A 1 98 ? 23.481 10.040 -0.351 1.00 17.42 98 LYS A O 1
ATOM 1405 N N . ALA A 1 99 ? 22.222 9.506 1.454 1.00 13.98 99 ALA A N 1
ATOM 1406 C CA . ALA A 1 99 ? 21.824 10.865 1.751 1.00 14.61 99 ALA A CA 1
ATOM 1407 C C . ALA A 1 99 ? 23.022 11.671 2.263 1.00 17.37 99 ALA A C 1
ATOM 1408 O O . ALA A 1 99 ? 23.961 11.117 2.839 1.00 17.72 99 ALA A O 1
ATOM 1412 N N . SER A 1 100 ? 22.988 12.982 2.029 1.00 17.07 100 SER A N 1
ATOM 1413 C CA . SER A 1 100 ? 23.954 13.903 2.606 1.00 18.81 100 SER A CA 1
ATOM 1414 C C . SER A 1 100 ? 23.384 14.366 3.925 1.00 17.48 100 SER A C 1
ATOM 1415 O O . SER A 1 100 ? 22.210 14.751 3.996 1.00 18.20 100 SER A O 1
ATOM 1422 N N . LEU A 1 101 ? 24.177 14.305 4.982 1.00 19.70 101 LEU A N 1
ATOM 1423 C CA . LEU A 1 101 ? 23.720 14.762 6.278 1.00 20.03 101 LEU A CA 1
ATOM 1424 C C . LEU A 1 101 ? 23.908 16.274 6.289 1.00 19.89 101 LEU A C 1
ATOM 1425 O O . LEU A 1 101 ? 25.018 16.787 6.100 1.00 24.33 101 LEU A O 1
ATOM 1435 N N . THR A 1 102 ? 22.789 16.971 6.419 1.00 16.78 102 THR A N 1
ATOM 1436 C CA . THR A 1 102 ? 22.728 18.405 6.411 1.00 16.29 102 THR A CA 1
ATOM 1437 C C . THR A 1 102 ? 21.893 18.825 7.614 1.00 16.44 102 THR A C 1
ATOM 1438 O O . THR A 1 102 ? 21.369 17.974 8.350 1.00 18.58 102 THR A O 1
ATOM 1445 N N . LEU A 1 103 ? 21.702 20.125 7.813 1.00 15.48 103 LEU A N 1
ATOM 1446 C CA . LEU A 1 103 ? 20.825 20.560 8.914 1.00 16.33 103 LEU A CA 1
ATOM 1447 C C . LEU A 1 103 ? 19.391 20.047 8.718 1.00 16.59 103 LEU A C 1
ATOM 1448 O O . LEU A 1 103 ? 18.711 19.736 9.695 1.00 18.39 103 LEU A O 1
ATOM 1458 N N . ALA A 1 104 ? 18.981 19.934 7.454 1.00 14.35 104 ALA A N 1
ATOM 1459 C CA . ALA A 1 104 ? 17.618 19.542 7.065 1.00 13.62 104 ALA A CA 1
ATOM 1460 C C . ALA A 1 104 ? 17.395 18.038 6.843 1.00 14.22 104 ALA A C 1
ATOM 1461 O O . ALA A 1 104 ? 16.254 17.598 6.742 1.00 14.68 104 ALA A O 1
ATOM 1465 N N . VAL A 1 105 ? 18.484 17.264 6.816 1.00 12.59 105 VAL A N 1
ATOM 1466 C CA . VAL A 1 105 ? 18.434 15.823 6.576 1.00 12.79 105 VAL A CA 1
ATOM 1467 C C . VAL A 1 105 ? 19.408 15.152 7.536 1.00 13.33 105 VAL A C 1
ATOM 1468 O O . VAL A 1 105 ? 20.623 15.396 7.470 1.00 14.50 105 VAL A O 1
ATOM 1475 N N . GLY A 1 106 ? 18.885 14.310 8.414 1.00 13.14 106 GLY A N 1
ATOM 1476 C CA . GLY A 1 106 ? 19.705 13.561 9.343 1.00 14.63 106 GLY A CA 1
ATOM 1477 C C . GLY A 1 106 ? 19.058 12.274 9.761 1.00 13.41 106 GLY A C 1
ATOM 1478 O O . GLY A 1 106 ? 17.922 12.005 9.446 1.00 14.02 106 GLY A O 1
ATOM 1482 N N . THR A 1 107 ? 19.797 11.519 10.552 1.00 15.47 107 THR A N 1
ATOM 1483 C CA . THR A 1 107 ? 19.351 10.235 11.038 1.00 14.94 107 THR A CA 1
ATOM 1484 C C . THR A 1 107 ? 18.709 10.348 12.404 1.00 14.89 107 THR A C 1
ATOM 1485 O O . THR A 1 107 ? 18.980 11.284 13.177 1.00 17.86 107 THR A O 1
ATOM 1492 N N . LEU A 1 108 ? 17.819 9.402 12.684 1.00 15.26 108 LEU A N 1
ATOM 1493 C CA . LEU A 1 108 ? 17.115 9.385 13.967 1.00 18.88 108 LEU A CA 1
ATOM 1494 C C . LEU A 1 108 ? 17.805 8.424 14.902 1.00 23.89 108 LEU A C 1
ATOM 1495 O O . LEU A 1 108 ? 17.971 7.258 14.550 1.00 23.39 108 LEU A O 1
ATOM 1505 N N . PRO A 1 109 ? 18.187 8.903 16.115 1.00 27.02 109 PRO A N 1
ATOM 1506 C CA . PRO A 1 109 ? 18.835 7.983 17.046 1.00 30.10 109 PRO A CA 1
ATOM 1507 C C . PRO A 1 109 ? 17.877 7.019 17.744 1.00 29.05 109 PRO A C 1
ATOM 1508 O O . PRO A 1 109 ? 16.662 7.282 17.905 1.00 27.46 109 PRO A O 1
ATOM 1519 N N . PHE A 1 110 ? 18.446 5.889 18.120 1.00 30.16 110 PHE A N 1
ATOM 1520 C CA . PHE A 1 110 ? 17.745 4.849 18.842 1.00 28.06 110 PHE A CA 1
ATOM 1521 C C . PHE A 1 110 ? 18.221 4.868 20.280 1.00 30.03 110 PHE A C 1
ATOM 1522 O O . PHE A 1 110 ? 19.304 5.379 20.568 1.00 35.68 110 PHE A O 1
ATOM 1539 N N . PRO A 1 111 ? 17.416 4.306 21.191 1.00 30.15 111 PRO A N 1
ATOM 1540 C CA . PRO A 1 111 ? 17.864 4.175 22.586 1.00 32.19 111 PRO A CA 1
ATOM 1541 C C . PRO A 1 111 ? 19.012 3.169 22.748 1.00 38.34 111 PRO A C 1
ATOM 1542 O O . PRO A 1 111 ? 19.315 2.425 21.806 1.00 32.38 111 PRO A O 1
ATOM 1553 N N . VAL A 1 117 ? 10.070 1.110 27.453 1.00 61.07 117 VAL A N 1
ATOM 1554 C CA . VAL A 1 117 ? 9.487 2.448 27.543 1.00 55.43 117 VAL A CA 1
ATOM 1555 C C . VAL A 1 117 ? 8.123 2.380 28.262 1.00 57.59 117 VAL A C 1
ATOM 1556 O O . VAL A 1 117 ? 7.209 1.685 27.800 1.00 58.94 117 VAL A O 1
ATOM 1563 N N . PRO A 1 118 ? 7.985 3.097 29.402 1.00 60.37 118 PRO A N 1
ATOM 1564 C CA . PRO A 1 118 ? 6.816 2.917 30.275 1.00 51.30 118 PRO A CA 1
ATOM 1565 C C . PRO A 1 118 ? 5.532 3.598 29.786 1.00 46.58 118 PRO A C 1
ATOM 1566 O O . PRO A 1 118 ? 5.566 4.768 29.385 1.00 45.90 118 PRO A O 1
ATOM 1577 N N . PRO A 1 119 ? 4.397 2.876 29.829 1.00 42.70 119 PRO A N 1
ATOM 1578 C CA . PRO A 1 119 ? 3.101 3.531 29.620 1.00 38.79 119 PRO A CA 1
ATOM 1579 C C . PRO A 1 119 ? 2.901 4.767 30.509 1.00 37.38 119 PRO A C 1
ATOM 1580 O O . PRO A 1 119 ? 3.368 4.812 31.656 1.00 39.73 119 PRO A O 1
ATOM 1591 N N . GLY A 1 120 ? 2.219 5.764 29.964 1.00 30.90 120 GLY A N 1
ATOM 1592 C CA . GLY A 1 120 ? 1.953 7.003 30.654 1.00 34.75 120 GLY A CA 1
ATOM 1593 C C . GLY A 1 120 ? 2.796 8.116 30.067 1.00 32.76 120 GLY A C 1
ATOM 1594 O O . GLY A 1 120 ? 2.436 9.293 30.154 1.00 34.97 120 GLY A O 1
ATOM 1598 N N . ARG A 1 121 ? 3.914 7.759 29.452 1.00 26.56 121 ARG A N 1
ATOM 1599 C CA . ARG A 1 121 ? 4.788 8.783 28.934 1.00 29.19 121 ARG A CA 1
ATOM 1600 C C . ARG A 1 121 ? 4.279 9.403 27.632 1.00 23.10 121 ARG A C 1
ATOM 1601 O O . ARG A 1 121 ? 3.485 8.819 26.866 1.00 21.63 121 ARG A O 1
ATOM 1622 N N . MET A 1 122 ? 4.695 10.645 27.445 1.00 21.14 122 MET A N 1
ATOM 1623 C CA . MET A 1 122 ? 4.279 11.423 26.289 1.00 21.22 122 MET A CA 1
ATOM 1624 C C . MET A 1 122 ? 5.302 11.251 25.191 1.00 16.84 122 MET A C 1
ATOM 1625 O O . MET A 1 122 ? 6.528 11.291 25.408 1.00 22.57 122 MET A O 1
ATOM 1636 N N . CYS A 1 123 ? 4.770 11.025 24.006 1.00 15.42 123 CYS A N 1
ATOM 1637 C CA . CYS A 1 123 ? 5.588 10.796 22.837 1.00 15.16 123 CYS A CA 1
ATOM 1638 C C . CYS A 1 123 ? 5.111 11.693 21.732 1.00 15.42 123 CYS A C 1
ATOM 1639 O O . CYS A 1 123 ? 4.129 12.385 21.896 1.00 18.03 123 CYS A O 1
ATOM 1646 N N . ARG A 1 124 ? 5.851 11.718 20.634 1.00 14.29 124 ARG A N 1
ATOM 1647 C CA . ARG A 1 124 ? 5.522 12.559 19.498 1.00 13.87 124 ARG A CA 1
ATOM 1648 C C . ARG A 1 12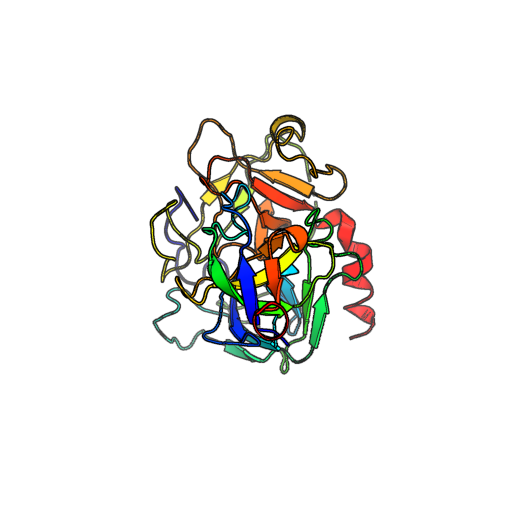4 ? 5.572 11.715 18.227 1.00 11.68 124 ARG A C 1
ATOM 1649 O O . ARG A 1 124 ? 6.422 10.848 18.087 1.00 12.66 124 ARG A O 1
ATOM 1670 N N . VAL A 1 125 ? 4.671 12.018 17.291 1.00 10.79 125 VAL A N 1
ATOM 1671 C CA . VAL A 1 125 ? 4.678 11.406 15.982 1.00 10.92 125 VAL A CA 1
ATOM 1672 C C . VAL A 1 125 ? 4.392 12.463 14.924 1.00 11.26 125 VAL A C 1
ATOM 1673 O O . VAL A 1 125 ? 3.548 13.331 15.129 1.00 11.71 125 VAL A O 1
ATOM 1680 N N . ALA A 1 126 ? 5.048 12.335 13.782 1.00 11.22 126 ALA A N 1
ATOM 1681 C CA . ALA A 1 126 ? 4.935 13.295 12.690 1.00 11.10 126 ALA A CA 1
ATOM 1682 C C . ALA A 1 126 ? 4.573 12.569 11.420 1.00 9.81 126 ALA A C 1
ATOM 1683 O O . ALA A 1 126 ? 4.873 11.395 11.259 1.00 10.42 126 ALA A O 1
ATOM 1687 N N . GLY A 1 127 ? 3.955 13.293 10.493 1.00 9.92 127 GLY A N 1
ATOM 1688 C CA . GLY A 1 127 ? 3.610 12.747 9.184 1.00 9.74 127 GLY A CA 1
ATOM 1689 C C . GLY A 1 127 ? 2.831 13.674 8.298 1.00 9.88 127 GLY A C 1
ATOM 1690 O O . GLY A 1 127 ? 2.436 14.776 8.718 1.00 9.51 127 GLY A O 1
ATOM 1694 N N . TRP A 1 128 ? 2.605 13.201 7.070 1.00 10.44 128 TRP A N 1
ATOM 1695 C CA . TRP A 1 128 ? 1.885 13.908 6.050 1.00 9.79 128 TRP A CA 1
ATOM 1696 C C . TRP A 1 128 ? 0.519 13.298 5.838 1.00 11.07 128 TRP A C 1
ATOM 1697 O O . TRP A 1 128 ? -0.151 13.591 4.834 1.00 12.64 128 TRP A O 1
ATOM 1718 N N . GLY A 1 129 ? 0.072 12.443 6.751 1.00 11.02 129 GLY A N 1
ATOM 1719 C CA . GLY A 1 129 ? -1.216 11.778 6.590 1.00 11.90 129 GLY A CA 1
ATOM 1720 C C . GLY A 1 129 ? -2.402 12.704 6.763 1.00 12.70 129 GLY A C 1
ATOM 1721 O O . GLY A 1 129 ? -2.278 13.915 6.962 1.00 12.29 129 GLY A O 1
ATOM 1725 N N . ARG A 1 130 ? -3.583 12.096 6.715 1.00 12.63 130 ARG A N 1
ATOM 1726 C CA . ARG A 1 130 ? -4.829 12.836 6.893 1.00 14.00 130 ARG A CA 1
ATOM 1727 C C . ARG A 1 130 ? -4.892 13.550 8.226 1.00 13.94 130 ARG A C 1
ATOM 1728 O O . ARG A 1 130 ? -4.472 13.008 9.236 1.00 14.17 130 ARG A O 1
ATOM 1749 N N . THR A 1 131 ? -5.487 14.731 8.220 1.00 13.32 131 THR A N 1
ATOM 1750 C CA . THR A 1 131 ? -5.633 15.531 9.420 1.00 15.06 131 THR A CA 1
ATOM 1751 C C . THR A 1 131 ? -7.023 15.395 10.064 1.00 16.63 131 THR A C 1
ATOM 1752 O O . THR A 1 131 ? -7.329 16.069 11.025 1.00 17.57 131 THR A O 1
ATOM 1759 N N . GLY A 1 132 ? -7.830 14.493 9.509 1.00 15.06 132 GLY A N 1
ATOM 1760 C CA . GLY A 1 132 ? -9.100 14.071 10.089 1.00 17.39 132 GLY A CA 1
ATOM 1761 C C . GLY A 1 132 ? -9.597 12.868 9.319 1.00 16.64 132 GLY A C 1
ATOM 1762 O O . GLY A 1 132 ? -9.063 12.547 8.273 1.00 16.76 132 GLY A O 1
ATOM 1766 N N A VAL A 1 133 ? -10.645 12.233 9.824 0.70 16.82 133 VAL A N 1
ATOM 1767 N N B VAL A 1 133 ? -10.630 12.202 9.835 0.30 16.35 133 VAL A N 1
ATOM 1768 C CA A VAL A 1 133 ? -11.170 11.029 9.199 0.70 17.10 133 VAL A CA 1
ATOM 1769 C CA B VAL A 1 133 ? -11.172 11.012 9.175 0.30 16.20 133 VAL A CA 1
ATOM 1770 C C A VAL A 1 133 ? -11.498 11.258 7.724 0.70 18.06 133 VAL A C 1
ATOM 1771 C C B VAL A 1 133 ? -11.512 11.251 7.712 0.30 16.98 133 VAL A C 1
ATOM 1772 O O A VAL A 1 133 ? -11.169 10.425 6.883 0.70 20.82 133 VAL A O 1
ATOM 1773 O O B VAL A 1 133 ? -11.230 10.406 6.864 0.30 20.16 133 VAL A O 1
ATOM 1786 N N . LEU A 1 134 ? -12.103 12.407 7.424 1.00 15.75 134 LEU A N 1
ATOM 1787 C CA . LEU A 1 134 ? -12.580 12.720 6.062 1.00 16.58 134 LEU A CA 1
ATOM 1788 C C . LEU A 1 134 ? -11.811 13.907 5.467 1.00 15.00 134 LEU A C 1
ATOM 1789 O O . LEU A 1 134 ? -12.301 14.618 4.635 1.00 17.97 134 LEU A O 1
ATOM 1799 N N . LYS A 1 135 ? -10.590 14.089 5.910 1.00 16.17 135 LYS A N 1
ATOM 1800 C CA . LYS A 1 135 ? -9.735 15.155 5.412 1.00 17.78 135 LYS A CA 1
ATOM 1801 C C . LYS A 1 135 ? -8.685 14.572 4.495 1.00 18.08 135 LYS A C 1
ATOM 1802 O O . LYS A 1 135 ? -8.344 13.400 4.595 1.00 19.03 135 LYS A O 1
ATOM 1818 N N . PRO A 1 136 ? -8.161 15.397 3.578 1.00 19.96 136 PRO A N 1
ATOM 1819 C CA . PRO A 1 136 ? -7.042 14.935 2.764 1.00 20.91 136 PRO A CA 1
ATOM 1820 C C . PRO A 1 136 ? -5.758 14.839 3.566 1.00 18.27 136 PRO A C 1
ATOM 1821 O O . PRO A 1 136 ? -5.683 15.341 4.686 1.00 17.45 136 PRO A O 1
ATOM 1832 N N . GLY A 1 137 ? -4.758 14.170 3.004 1.00 19.51 137 GLY A N 1
ATOM 1833 C CA . GLY A 1 137 ? -3.425 14.259 3.546 1.00 16.79 137 GLY A CA 1
ATOM 1834 C C . GLY A 1 137 ? -2.965 15.706 3.594 1.00 14.82 137 GLY A C 1
ATOM 1835 O O . GLY A 1 137 ? -3.433 16.560 2.869 1.00 19.94 137 GLY A O 1
ATOM 1839 N N . SER A 1 138 ? -2.012 15.960 4.464 1.00 14.39 138 SER A N 1
ATOM 1840 C CA . SER A 1 138 ? -1.478 17.275 4.623 1.00 12.91 138 SER A CA 1
ATOM 1841 C C . SER A 1 138 ? -0.300 17.525 3.678 1.00 14.16 138 SER A C 1
ATOM 1842 O O . SER A 1 138 ? 0.591 16.693 3.588 1.00 13.88 138 SER A O 1
ATOM 1849 N N . ASP A 1 139 ? -0.260 18.679 3.013 1.00 14.04 139 ASP A N 1
ATOM 1850 C CA . ASP A 1 139 ? 0.899 19.000 2.188 1.00 12.43 139 ASP A CA 1
ATOM 1851 C C . ASP A 1 139 ? 2.109 19.244 3.075 1.00 11.91 139 ASP A C 1
ATOM 1852 O O . ASP A 1 139 ? 3.248 18.978 2.685 1.00 13.27 139 ASP A O 1
ATOM 1861 N N . THR A 1 140 ? 1.856 19.791 4.266 1.00 11.94 140 THR A N 1
ATOM 1862 C CA . THR A 1 140 ? 2.937 20.100 5.214 1.00 12.41 140 THR A CA 1
ATOM 1863 C C . THR A 1 140 ? 3.082 19.030 6.299 1.00 11.28 140 THR A C 1
ATOM 1864 O O . THR A 1 140 ? 2.098 18.441 6.788 1.00 13.35 140 THR A O 1
ATOM 1871 N N . LEU A 1 141 ? 4.326 18.816 6.713 1.00 10.14 141 LEU A N 1
ATOM 1872 C CA . LEU A 1 141 ? 4.595 17.925 7.819 1.00 9.67 141 LEU A CA 1
ATOM 1873 C C . LEU A 1 141 ? 3.909 18.416 9.109 1.00 9.66 141 LEU A C 1
ATOM 1874 O O . LEU A 1 141 ? 4.066 19.573 9.491 1.00 11.66 141 LEU A O 1
ATOM 1884 N N . GLN A 1 142 ? 3.157 17.519 9.744 1.00 10.07 142 GLN A N 1
ATOM 1885 C CA . GLN A 1 142 ? 2.434 17.765 10.977 1.00 10.11 142 GLN A CA 1
ATOM 1886 C C . GLN A 1 142 ? 3.001 16.884 12.099 1.00 9.73 142 GLN A C 1
ATOM 1887 O O . GLN A 1 142 ? 3.558 15.834 11.849 1.00 11.44 142 GLN A O 1
ATOM 1899 N N . GLU A 1 143 ? 2.799 17.299 13.340 1.00 9.87 143 GLU A N 1
ATOM 1900 C CA A GLU A 1 143 ? 3.218 16.491 14.483 0.50 10.98 143 GLU A CA 1
ATOM 1901 C CA B GLU A 1 143 ? 3.236 16.509 14.488 0.50 10.87 143 GLU A CA 1
ATOM 1902 C C . GLU A 1 143 ? 2.215 16.618 15.603 1.00 11.17 143 GLU A C 1
ATOM 1903 O O . GLU A 1 1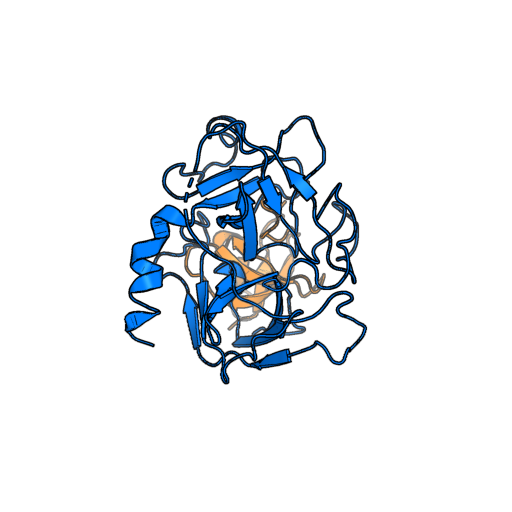43 ? 1.554 17.626 15.744 1.00 12.06 143 GLU A O 1
ATOM 1925 N N . VAL A 1 144 ? 2.088 15.558 16.376 1.00 11.76 144 VAL A N 1
ATOM 1926 C CA . VAL A 1 144 ? 1.180 15.534 17.499 1.00 11.98 144 VAL A CA 1
ATOM 1927 C C . VAL A 1 144 ? 1.850 14.806 18.666 1.00 11.79 144 VAL A C 1
ATOM 1928 O O . VAL A 1 144 ? 2.655 13.891 18.477 1.00 13.09 144 VAL A O 1
ATOM 1935 N N . LYS A 1 145 ? 1.510 15.244 19.863 1.00 13.40 145 LYS A N 1
ATOM 1936 C CA . LYS A 1 145 ? 1.948 14.594 21.094 1.00 13.22 145 LYS A CA 1
ATOM 1937 C C . LYS A 1 145 ? 0.852 13.619 21.541 1.00 12.23 145 LYS A C 1
ATOM 1938 O O . LYS A 1 145 ? -0.316 13.987 21.623 1.00 14.09 145 LYS A O 1
ATOM 1954 N N . LEU A 1 146 ? 1.230 12.376 21.804 1.00 11.80 146 LEU A N 1
ATOM 1955 C CA . LEU A 1 146 ? 0.296 11.291 22.132 1.00 13.37 146 LEU A CA 1
ATOM 1956 C C . LEU A 1 146 ? 0.808 10.561 23.371 1.00 13.42 146 LEU A C 1
ATOM 1957 O O . LEU A 1 146 ? 2.033 10.459 23.603 1.00 16.60 146 LEU A O 1
ATOM 1967 N N . ARG A 1 147 ? -0.130 10.016 24.135 1.00 15.72 147 ARG A N 1
ATOM 1968 C CA . ARG A 1 147 ? 0.187 9.277 25.331 1.00 15.47 147 ARG A CA 1
ATOM 1969 C C . ARG A 1 147 ? 0.396 7.805 25.019 1.00 13.03 147 ARG A C 1
ATOM 1970 O O . ARG A 1 147 ? -0.436 7.156 24.342 1.00 14.57 147 ARG A O 1
ATOM 1991 N N A LEU A 1 148 ? 1.490 7.259 25.527 0.80 12.49 148 LEU A N 1
ATOM 1992 N N B LEU A 1 148 ? 1.508 7.260 25.512 0.20 13.25 148 LEU A N 1
ATOM 1993 C CA A LEU A 1 148 ? 1.708 5.825 25.437 0.80 13.76 148 LEU A CA 1
ATOM 1994 C CA B LEU A 1 148 ? 1.718 5.815 25.507 0.20 13.61 148 LEU A CA 1
ATOM 1995 C C A LEU A 1 148 ? 0.785 5.160 26.459 0.80 14.31 148 LEU A C 1
ATOM 1996 C C B LEU A 1 148 ? 0.730 5.198 26.480 0.20 14.13 148 LEU A C 1
ATOM 1997 O O A LEU A 1 148 ? 0.823 5.508 27.632 0.80 17.29 148 LEU A O 1
ATOM 1998 O O B LEU A 1 148 ? 0.674 5.596 27.642 0.20 15.52 148 LEU A O 1
ATOM 2017 N N . MET A 1 149 ? -0.064 4.250 25.998 1.00 14.56 149 MET A N 1
ATOM 2018 C CA . MET A 1 149 ? -1.085 3.611 26.816 1.00 14.20 149 MET A CA 1
ATOM 2019 C C . MET A 1 149 ? -0.690 2.227 27.288 1.00 14.30 149 MET A C 1
ATOM 2020 O O . MET A 1 149 ? 0.116 1.534 26.660 1.00 16.79 149 MET A O 1
ATOM 2031 N N . ASP A 1 150 ? -1.294 1.804 28.386 1.00 16.20 150 ASP A N 1
ATOM 2032 C CA . ASP A 1 150 ? -1.178 0.431 28.793 1.00 17.05 150 ASP A CA 1
ATOM 2033 C C . ASP A 1 150 ? -1.752 -0.462 27.676 1.00 16.56 150 ASP A C 1
ATOM 2034 O O . ASP A 1 150 ? -2.692 -0.073 26.964 1.00 16.63 150 ASP A O 1
ATOM 2043 N N . PRO A 1 151 ? -1.207 -1.674 27.515 1.00 16.26 151 PRO A N 1
ATOM 2044 C CA . PRO A 1 151 ? -1.643 -2.506 26.377 1.00 16.98 151 PRO A CA 1
ATOM 2045 C C . PRO A 1 151 ? -3.108 -2.884 26.443 1.00 15.91 151 PRO A C 1
ATOM 2046 O O . PRO A 1 151 ? -3.731 -3.141 25.410 1.00 16.75 151 PRO A O 1
ATOM 2057 N N . GLN A 1 152 ? -3.659 -2.870 27.650 1.00 17.75 152 GLN A N 1
ATOM 2058 C CA . GLN A 1 152 ? -5.076 -3.122 27.857 1.00 17.33 152 GLN A CA 1
ATOM 2059 C C . GLN A 1 152 ? -5.998 -2.168 27.074 1.00 16.81 152 GLN A C 1
ATOM 2060 O O . GLN A 1 152 ? -7.128 -2.495 26.730 1.00 17.84 152 GLN A O 1
ATOM 2072 N N . ALA A 1 153 ? -5.498 -0.980 26.805 1.00 15.57 153 ALA A N 1
ATOM 2073 C CA . ALA A 1 153 ? -6.258 0.028 26.060 1.00 15.42 153 ALA A CA 1
ATOM 2074 C C . ALA A 1 153 ? -6.469 -0.401 24.614 1.00 13.74 153 ALA A C 1
ATOM 2075 O O . ALA A 1 153 ? -7.329 0.135 23.936 1.00 15.16 153 ALA A O 1
ATOM 2079 N N . CYS A 1 154 ? -5.648 -1.344 24.130 1.00 14.10 154 CYS A N 1
ATOM 2080 C CA . CYS A 1 154 ? -5.747 -1.874 22.762 1.00 13.82 154 CYS A CA 1
ATOM 2081 C C . CYS A 1 154 ? -6.432 -3.240 22.706 1.00 16.02 154 CYS A C 1
ATOM 2082 O O . CYS A 1 154 ? -6.345 -3.948 21.717 1.00 17.00 154 CYS A O 1
ATOM 2089 N N . SER A 1 155 ? -7.171 -3.575 23.751 1.00 16.37 155 SER A N 1
ATOM 2090 C CA . SER A 1 155 ? -7.820 -4.890 23.836 1.00 18.28 155 SER A CA 1
ATOM 2091 C C . SER A 1 155 ? -8.839 -5.165 22.734 1.00 18.03 155 SER A C 1
ATOM 2092 O O . SER A 1 155 ? -9.127 -6.309 22.412 1.00 22.42 155 SER A O 1
ATOM 2099 N N . HIS A 1 156 ? -9.391 -4.109 22.155 1.00 18.47 156 HIS A N 1
ATOM 2100 C CA . HIS A 1 156 ? -10.376 -4.248 21.104 1.00 16.56 156 HIS A CA 1
ATOM 2101 C C . HIS A 1 156 ? -9.755 -4.571 19.756 1.00 17.89 156 HIS A C 1
ATOM 2102 O O . HIS A 1 156 ? -10.461 -4.901 18.802 1.00 20.87 156 HIS A O 1
ATOM 2115 N N . PHE A 1 157 ? -8.429 -4.474 19.655 1.00 16.48 157 PHE A N 1
ATOM 2116 C CA . PHE A 1 157 ? -7.700 -4.917 18.467 1.00 16.47 157 PHE A CA 1
ATOM 2117 C C . PHE A 1 157 ? -7.366 -6.395 18.673 1.00 19.63 157 PHE A C 1
ATOM 2118 O O . PHE A 1 157 ? -6.482 -6.737 19.462 1.00 19.04 157 PHE A O 1
ATOM 2135 N N . ARG A 1 158 ? -8.075 -7.250 17.944 1.00 23.03 158 ARG A N 1
ATOM 2136 C CA . ARG A 1 158 ? -8.046 -8.701 18.152 1.00 25.51 158 ARG A CA 1
ATOM 2137 C C . ARG A 1 158 ? -6.626 -9.268 18.092 1.00 21.91 158 ARG A C 1
ATOM 2138 O O . ARG A 1 158 ? -6.254 -10.175 18.852 1.00 22.51 158 ARG A O 1
ATOM 2159 N N . ASP A 1 159 ? -5.814 -8.698 17.210 1.00 16.60 159 ASP A N 1
ATOM 2160 C CA . ASP A 1 159 ? -4.469 -9.206 16.983 1.00 18.68 159 ASP A CA 1
ATOM 2161 C C . ASP A 1 159 ? -3.377 -8.382 17.642 1.00 18.17 159 ASP A C 1
ATOM 2162 O O . ASP A 1 159 ? -2.191 -8.486 17.255 1.00 16.99 159 ASP A O 1
ATOM 2171 N N . PHE A 1 160 ? -3.735 -7.611 18.662 1.00 15.86 160 PHE A N 1
ATOM 2172 C CA . PHE A 1 160 ? -2.720 -6.831 19.349 1.00 14.40 160 PHE A CA 1
ATOM 2173 C C . PHE A 1 160 ? -1.795 -7.762 20.145 1.00 15.10 160 PHE A C 1
ATOM 2174 O O . PHE A 1 160 ? -2.261 -8.664 20.821 1.00 18.01 160 PHE A O 1
ATOM 2191 N N . ASP A 1 161 ? -0.488 -7.514 20.070 1.00 13.20 161 ASP A N 1
ATOM 2192 C CA . ASP A 1 161 ? 0.503 -8.302 20.800 1.00 14.25 161 ASP A CA 1
ATOM 2193 C C . ASP A 1 161 ? 1.474 -7.321 21.454 1.00 12.70 161 ASP A C 1
ATOM 2194 O O . ASP A 1 161 ? 2.268 -6.674 20.780 1.00 12.50 161 ASP A O 1
ATOM 2203 N N . HIS A 1 162 ? 1.402 -7.212 22.772 1.00 14.29 162 HIS A N 1
ATOM 2204 C CA . HIS A 1 162 ? 2.163 -6.205 23.483 1.00 11.89 162 HIS A CA 1
ATOM 2205 C C . HIS A 1 162 ? 3.663 -6.396 23.380 1.00 12.91 162 HIS A C 1
ATOM 2206 O O . HIS A 1 162 ? 4.430 -5.461 23.574 1.00 13.96 162 HIS A O 1
ATOM 2219 N N . ASN A 1 163 ? 4.109 -7.606 23.070 1.00 12.53 163 ASN A N 1
ATOM 2220 C CA . ASN A 1 163 ? 5.558 -7.826 22.924 1.00 13.89 163 ASN A CA 1
ATOM 2221 C C . ASN A 1 163 ? 6.093 -7.220 21.621 1.00 12.77 163 ASN A C 1
ATOM 2222 O O . ASN A 1 163 ? 7.281 -6.853 21.503 1.00 15.43 163 ASN A O 1
ATOM 2231 N N . LEU A 1 164 ? 5.200 -7.130 20.652 1.00 11.15 164 LEU A N 1
ATOM 2232 C CA . LEU A 1 164 ? 5.519 -6.689 19.294 1.00 12.02 164 LEU A CA 1
ATOM 2233 C C . LEU A 1 164 ? 5.126 -5.249 18.995 1.00 11.51 164 LEU A C 1
ATOM 2234 O O . LEU A 1 164 ? 5.625 -4.659 18.022 1.00 10.94 164 LEU A O 1
ATOM 2244 N N . GLN A 1 165 ? 4.203 -4.715 19.799 1.00 10.96 165 GLN A N 1
ATOM 2245 C CA . GLN A 1 165 ? 3.471 -3.496 19.462 1.00 10.37 165 GLN A CA 1
ATOM 2246 C C . GLN A 1 165 ? 3.279 -2.600 20.669 1.00 10.75 165 GLN A C 1
ATOM 2247 O O . GLN A 1 165 ? 3.233 -3.073 21.792 1.00 12.66 165 GLN A O 1
ATOM 2259 N N . LEU A 1 166 ? 3.096 -1.312 20.393 1.00 10.83 166 LEU A N 1
ATOM 2260 C CA . LEU A 1 166 ? 2.742 -0.288 21.357 1.00 11.30 166 LEU A CA 1
ATOM 2261 C C . LEU A 1 166 ? 1.314 0.169 21.077 1.00 10.39 166 LEU A C 1
ATOM 2262 O O . LEU A 1 166 ? 0.828 0.175 19.936 1.00 12.06 166 LEU A O 1
ATOM 2272 N N . CYS A 1 167 ? 0.674 0.571 22.164 1.00 11.68 167 CYS A N 1
ATOM 2273 C CA . CYS A 1 167 ? -0.680 1.091 22.161 1.00 12.13 167 CYS A CA 1
ATOM 2274 C C . CYS A 1 167 ? -0.575 2.593 22.433 1.00 11.85 167 CYS A C 1
ATOM 2275 O O . CYS A 1 167 ? -0.128 3.000 23.506 1.00 13.34 167 CYS A O 1
ATOM 2282 N N . VAL A 1 168 ? -0.975 3.411 21.451 1.00 11.23 168 VAL A N 1
ATOM 2283 C CA . VAL A 1 168 ? -0.634 4.820 21.468 1.00 11.30 168 VAL A CA 1
ATOM 2284 C C . VAL A 1 168 ? -1.806 5.740 21.216 1.00 10.38 168 VAL A C 1
ATOM 2285 O O . VAL A 1 168 ? -2.424 5.661 20.149 1.00 11.81 168 VAL A O 1
ATOM 2292 N N . GLY A 1 169 ? -2.063 6.628 22.176 1.00 12.36 169 GLY A N 1
ATOM 2293 C CA . GLY A 1 169 ? -3.115 7.633 22.064 1.00 11.51 169 GLY A CA 1
ATOM 2294 C C . GLY A 1 169 ? -4.237 7.417 23.063 1.00 12.02 169 GLY A C 1
ATOM 2295 O O . GLY A 1 169 ? -4.906 6.390 23.057 1.00 13.57 169 GLY A O 1
ATOM 2299 N N . ASN A 1 170 ? -4.416 8.392 23.953 1.00 12.74 170 ASN A N 1
ATOM 2300 C CA . ASN A 1 170 ? -5.503 8.422 24.910 1.00 13.56 170 ASN A CA 1
ATOM 2301 C C . ASN A 1 170 ? -6.844 8.320 24.168 1.00 13.07 170 ASN A C 1
ATOM 2302 O O . ASN A 1 170 ? -7.155 9.169 23.344 1.00 14.39 170 ASN A O 1
ATOM 2311 N N . PRO A 1 171 ? -7.666 7.317 24.489 1.00 14.25 171 PRO A N 1
ATOM 2312 C CA . PRO A 1 171 ? -8.927 7.158 23.772 1.00 15.12 171 PRO A CA 1
ATOM 2313 C C . PRO A 1 171 ? -9.957 8.250 24.035 1.00 16.40 171 PRO A C 1
ATOM 2314 O O . PRO A 1 171 ? -10.941 8.341 23.318 1.00 20.09 171 PRO A O 1
ATOM 2325 N N . ARG A 1 172 ? -9.731 9.076 25.048 1.00 17.42 172 ARG A N 1
ATOM 2326 C CA . ARG A 1 172 ? -10.683 10.138 25.379 1.00 17.82 172 ARG A CA 1
ATOM 2327 C C . ARG A 1 172 ? -10.375 11.420 24.620 1.00 16.95 172 ARG A C 1
ATOM 2328 O O . ARG A 1 172 ? -11.053 12.422 24.818 1.00 22.45 172 ARG A O 1
ATOM 2349 N N . LYS A 1 173 ? -9.338 11.396 23.787 1.00 16.78 173 LYS A N 1
ATOM 2350 C CA . LYS A 1 173 ? -9.032 12.522 22.926 1.00 18.95 173 LYS A CA 1
ATOM 2351 C C . LYS A 1 173 ? -9.156 12.108 21.459 1.00 18.55 173 LYS A C 1
ATOM 2352 O O . LYS A 1 173 ? -9.269 10.925 21.147 1.00 23.74 173 LYS A O 1
ATOM 2368 N N . THR A 1 174 ? -9.205 13.072 20.547 1.00 17.39 174 THR A N 1
ATOM 2369 C CA . THR A 1 174 ? -9.261 12.741 19.111 1.00 19.54 174 THR A CA 1
ATOM 2370 C C . THR A 1 174 ? -7.873 12.685 18.463 1.00 17.26 174 THR A C 1
ATOM 2371 O O . THR A 1 174 ? -7.732 12.145 17.356 1.00 22.35 174 THR A O 1
ATOM 2378 N N . LYS A 1 175 ? -6.854 13.196 19.149 1.00 15.94 175 LYS A N 1
ATOM 2379 C CA . LYS A 1 175 ? -5.461 13.177 18.657 1.00 16.15 175 LYS A CA 1
ATOM 2380 C C . LYS A 1 175 ? -5.014 11.779 18.273 1.00 13.72 175 LYS A C 1
ATOM 2381 O O . LYS A 1 175 ? -5.152 10.840 19.057 1.00 15.65 175 LYS A O 1
ATOM 2397 N N . SER A 1 176 ? -4.436 11.628 17.092 1.00 13.13 176 SER A N 1
ATOM 2398 C CA . SER A 1 176 ? -3.970 10.316 16.658 1.00 14.05 176 SER A CA 1
ATOM 2399 C C . SER A 1 176 ? -3.164 10.404 15.376 1.00 12.36 176 SER A C 1
ATOM 2400 O O . SER A 1 176 ? -3.310 11.340 14.613 1.00 13.16 176 SER A O 1
ATOM 2407 N N . ALA A 1 177 ? -2.349 9.390 15.120 1.00 13.91 177 ALA A N 1
ATOM 2408 C CA . ALA A 1 177 ? -1.871 9.121 13.767 1.00 13.96 177 ALA A CA 1
ATOM 2409 C C . ALA A 1 177 ? -3.041 8.562 12.960 1.00 13.19 177 ALA A C 1
ATOM 2410 O O . ALA A 1 177 ? -3.999 8.017 13.522 1.00 15.35 177 ALA A O 1
ATOM 2414 N N . PHE A 1 178 ? -2.964 8.702 11.642 1.00 11.65 178 PHE A N 1
ATOM 2415 C CA . PHE A 1 178 ? -4.025 8.152 10.783 1.00 11.95 178 PHE A CA 1
ATOM 2416 C C . PHE A 1 178 ? -3.463 7.785 9.402 1.00 12.59 178 PHE A C 1
ATOM 2417 O O . PHE A 1 178 ? -2.254 7.692 9.218 1.00 13.30 178 PHE A O 1
ATOM 2434 N N . LYS A 1 179 ? -4.352 7.552 8.448 1.00 15.79 179 LYS A N 1
ATOM 2435 C CA . LYS A 1 179 ? -4.001 7.097 7.118 1.00 14.40 179 LYS A CA 1
ATOM 2436 C C . LYS A 1 179 ? -2.983 8.032 6.504 1.00 12.98 179 LYS A C 1
ATOM 2437 O O . LYS A 1 179 ? -3.152 9.260 6.555 1.00 15.61 179 LYS A O 1
ATOM 2453 N N . GLY A 1 180 ? -1.931 7.453 5.924 1.00 12.42 180 GLY A N 1
ATOM 2454 C CA . GLY A 1 180 ? -0.840 8.218 5.362 1.00 12.61 180 GLY A CA 1
ATOM 2455 C C . GLY A 1 180 ? 0.323 8.462 6.299 1.00 12.10 180 GLY A C 1
ATOM 2456 O O . GLY A 1 180 ? 1.425 8.798 5.853 1.00 13.26 180 GLY A O 1
ATOM 2460 N N . ASP A 1 181 ? 0.083 8.308 7.604 1.00 11.82 181 ASP A N 1
ATOM 2461 C CA . ASP A 1 181 ? 1.144 8.441 8.610 1.00 11.09 181 ASP A CA 1
ATOM 2462 C C . ASP A 1 181 ? 1.934 7.149 8.863 1.00 10.29 181 ASP A C 1
ATOM 2463 O O . ASP A 1 181 ? 2.971 7.171 9.531 1.00 10.79 181 ASP A O 1
ATOM 2472 N N . SER A 1 182 ? 1.436 6.031 8.339 1.00 11.63 182 SER A N 1
ATOM 2473 C CA . SER A 1 182 ? 2.094 4.744 8.485 1.00 11.60 182 SER A CA 1
ATOM 2474 C C . SER A 1 182 ? 3.536 4.827 8.109 1.00 11.61 182 SER A C 1
ATOM 2475 O O . SER A 1 182 ? 3.908 5.478 7.142 1.00 12.52 182 SER A O 1
ATOM 2482 N N . GLY A 1 183 ? 4.366 4.182 8.903 1.00 10.05 183 GLY A N 1
ATOM 2483 C CA . GLY A 1 183 ? 5.797 4.223 8.675 1.00 11.36 183 GLY A CA 1
ATOM 2484 C C . GLY A 1 183 ? 6.535 5.269 9.460 1.00 10.55 183 GLY A C 1
ATOM 2485 O O . GLY A 1 183 ? 7.745 5.163 9.627 1.00 12.38 183 GLY A O 1
ATOM 2489 N N . GLY A 1 184 ? 5.844 6.293 9.924 1.00 11.82 184 GLY A N 1
ATOM 2490 C CA . GLY A 1 184 ? 6.530 7.338 10.657 1.00 11.59 184 GLY A CA 1
ATOM 2491 C C . GLY A 1 184 ? 6.929 6.909 12.059 1.00 11.46 184 GLY A C 1
ATOM 2492 O O . GLY A 1 184 ? 6.330 5.989 12.655 1.00 11.74 184 GLY A O 1
ATOM 2496 N N . PRO A 1 185 ? 7.959 7.553 12.608 1.00 11.64 185 PRO A N 1
ATOM 2497 C CA . PRO A 1 185 ? 8.436 7.177 13.906 1.00 11.21 185 PRO A CA 1
ATOM 2498 C C . PRO A 1 185 ? 7.659 7.795 15.043 1.00 11.85 185 PRO A C 1
ATOM 2499 O O . PRO A 1 185 ? 7.217 8.939 14.949 1.00 14.66 185 PRO A O 1
ATOM 2510 N N . LEU A 1 186 ? 7.564 7.043 16.132 1.00 12.23 186 LEU A N 1
ATOM 2511 C CA . LEU A 1 186 ? 7.120 7.530 17.421 1.00 11.56 186 LEU A CA 1
ATOM 2512 C C . LEU A 1 186 ? 8.350 7.782 18.258 1.00 13.66 186 LEU A C 1
ATOM 2513 O O . LEU A 1 186 ? 9.118 6.854 18.504 1.00 14.82 186 LEU A O 1
ATOM 2523 N N . LEU A 1 187 ? 8.533 9.025 18.683 1.00 12.66 187 LEU A N 1
ATOM 2524 C CA . LEU A 1 187 ? 9.686 9.406 19.495 1.00 15.25 187 LEU A CA 1
ATOM 2525 C C . LEU A 1 187 ? 9.218 9.616 20.915 1.00 15.80 187 LEU A C 1
ATOM 2526 O O . LEU A 1 187 ? 8.202 10.292 21.147 1.00 15.84 187 LEU A O 1
ATOM 2536 N N . CYS A 1 188 ? 9.962 9.071 21.859 1.00 18.27 188 CYS A N 1
ATOM 2537 C CA . CYS A 1 188 ? 9.725 9.323 23.262 1.00 20.38 188 CYS A CA 1
ATOM 2538 C C . CYS A 1 188 ? 11.093 9.726 23.817 1.00 23.98 188 CYS A C 1
ATOM 2539 O O . CYS A 1 188 ? 12.081 9.003 23.646 1.00 27.79 188 CYS A O 1
ATOM 2546 N N . ALA A 1 189 ? 11.164 10.922 24.391 1.00 25.75 189 ALA A N 1
ATOM 2547 C CA . ALA A 1 189 ? 12.429 11.465 24.920 1.00 26.04 189 ALA A CA 1
ATOM 2548 C C . ALA A 1 189 ? 13.518 11.515 23.844 1.00 27.15 189 ALA A C 1
ATOM 2549 O O . ALA A 1 189 ? 14.685 11.227 24.105 1.00 35.52 189 ALA A O 1
ATOM 2553 N N . GLY A 1 190 ? 13.127 11.870 22.626 1.00 25.28 190 GLY A N 1
ATOM 2554 C CA . GLY A 1 190 ? 14.087 12.116 21.550 1.00 30.86 190 GLY A CA 1
ATOM 2555 C C . GLY A 1 190 ? 14.647 10.902 20.825 1.00 27.80 190 GLY A C 1
ATOM 2556 O O . GLY A 1 190 ? 15.508 11.054 19.945 1.00 31.11 190 GLY A O 1
ATOM 2560 N N . VAL A 1 191 ? 14.157 9.704 21.155 1.00 27.28 191 VAL A N 1
ATOM 2561 C CA . VAL A 1 191 ? 14.633 8.475 20.490 1.00 25.24 191 VAL A CA 1
ATOM 2562 C C . VAL A 1 191 ? 13.459 7.640 19.972 1.00 21.46 191 VAL A C 1
ATOM 2563 O O . VAL A 1 191 ? 12.373 7.652 20.549 1.00 22.41 191 VAL A O 1
ATOM 2570 N N . ALA A 1 192 ? 13.714 6.923 18.878 1.00 19.87 192 ALA A N 1
ATOM 2571 C CA . ALA A 1 192 ? 12.716 6.132 18.197 1.00 17.52 192 ALA A CA 1
ATOM 2572 C C . ALA A 1 192 ? 12.275 4.988 19.076 1.00 17.49 192 ALA A C 1
ATOM 2573 O O . ALA A 1 192 ? 13.091 4.173 19.493 1.00 23.33 192 ALA A O 1
ATOM 2577 N N . GLN A 1 193 ? 10.974 4.911 19.330 1.00 13.91 193 GLN A N 1
ATOM 2578 C CA . GLN A 1 193 ? 10.399 3.785 20.071 1.00 13.91 193 GLN A CA 1
ATOM 2579 C C . GLN A 1 193 ? 9.385 2.976 19.273 1.00 12.01 193 GLN A C 1
ATOM 2580 O O . GLN A 1 193 ? 9.213 1.793 19.521 1.00 13.13 193 GLN A O 1
ATOM 2592 N N . GLY A 1 194 ? 8.720 3.608 18.319 1.00 13.33 194 GLY A N 1
ATOM 2593 C CA . GLY A 1 194 ? 7.658 2.953 17.580 1.00 12.32 194 GLY A CA 1
ATOM 2594 C C . GLY A 1 194 ? 7.620 3.351 16.126 1.00 11.89 194 GLY A C 1
ATOM 2595 O O . GLY A 1 194 ? 8.237 4.349 15.718 1.00 12.83 194 GLY A O 1
ATOM 2599 N N . ILE A 1 195 ? 6.822 2.611 15.354 1.00 10.18 195 ILE A N 1
ATOM 2600 C CA . ILE A 1 195 ? 6.531 2.961 13.978 1.00 10.80 195 ILE A CA 1
ATOM 2601 C C . ILE A 1 195 ? 5.022 2.905 13.817 1.00 9.50 195 ILE A C 1
ATOM 2602 O O . ILE A 1 195 ? 4.407 1.924 14.184 1.00 10.32 195 ILE A O 1
ATOM 2612 N N . VAL A 1 196 ? 4.425 3.925 13.235 1.00 9.31 196 VAL A N 1
ATOM 2613 C CA . VAL A 1 196 ? 2.989 3.923 12.982 1.00 9.19 196 VAL A CA 1
ATOM 2614 C C . VAL A 1 196 ? 2.627 2.701 12.137 1.00 9.54 196 VAL A C 1
ATOM 2615 O O . VAL A 1 196 ? 3.208 2.506 11.067 1.00 10.29 196 VAL A O 1
ATOM 2622 N N . SER A 1 197 ? 1.656 1.901 12.587 1.00 9.00 197 SER A N 1
ATOM 2623 C CA . SER A 1 197 ? 1.210 0.746 11.82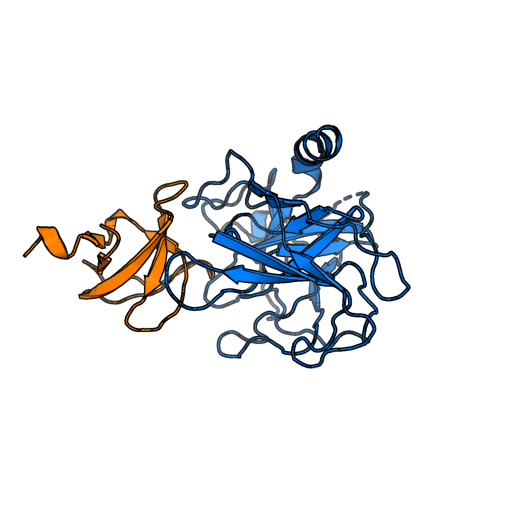7 1.00 10.00 197 SER A CA 1
ATOM 2624 C C . SER A 1 197 ? -0.251 0.856 11.385 1.00 10.75 197 SER A C 1
ATOM 2625 O O . SER A 1 197 ? -0.518 1.059 10.231 1.00 12.70 197 SER A O 1
ATOM 2632 N N . TYR A 1 198 ? -1.203 0.764 12.300 1.00 9.33 198 TYR A N 1
ATOM 2633 C CA . TYR A 1 198 ? -2.596 0.809 11.909 1.00 9.18 198 TYR A CA 1
ATOM 2634 C C . TYR A 1 198 ? -3.456 1.206 13.087 1.00 9.39 198 TYR A C 1
ATOM 2635 O O . TYR A 1 198 ? -2.977 1.256 14.205 1.00 10.48 198 TYR A O 1
ATOM 2652 N N . GLY A 1 199 ? -4.724 1.437 12.813 1.00 9.79 199 GLY A N 1
ATOM 2653 C CA . GLY A 1 199 ? -5.652 1.734 13.829 1.00 8.91 199 GLY A CA 1
ATOM 2654 C C . GLY A 1 199 ? -7.044 1.574 13.265 1.00 9.86 199 GLY A C 1
ATOM 2655 O O . GLY A 1 199 ? -7.223 1.013 12.168 1.00 11.23 199 GLY A O 1
ATOM 2659 N N . ARG A 1 200 ? -8.019 2.110 13.989 1.00 11.29 200 ARG A N 1
ATOM 2660 C CA . ARG A 1 200 ? -9.421 2.037 13.586 1.00 10.94 200 ARG A CA 1
ATOM 2661 C C . ARG A 1 200 ? -9.698 2.848 12.326 1.00 11.60 200 ARG A C 1
ATOM 2662 O O . ARG A 1 200 ? -9.176 3.952 12.164 1.00 12.33 200 ARG A O 1
ATOM 2683 N N . SER A 1 201 ? -10.591 2.343 11.490 1.00 14.16 201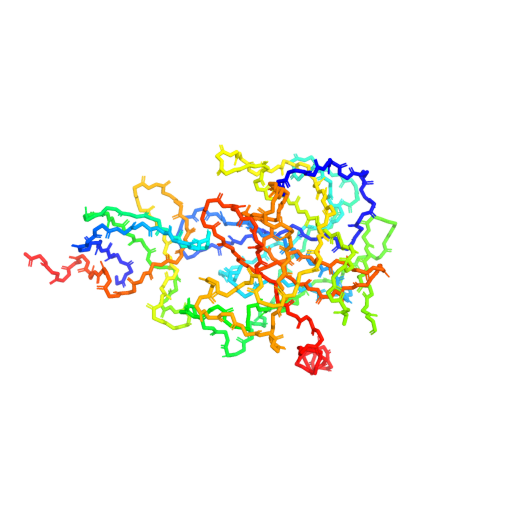 SER A N 1
ATOM 2684 C CA . SER A 1 201 ? -11.040 3.058 10.302 1.00 13.11 201 SER A CA 1
ATOM 2685 C C . SER A 1 201 ? -11.660 4.420 10.630 1.00 13.66 201 SER A C 1
ATOM 2686 O O . SER A 1 201 ? -11.592 5.342 9.830 1.00 16.32 201 SER A O 1
ATOM 2693 N N . ASP A 1 202 ? -12.242 4.537 11.825 1.00 13.32 202 ASP A N 1
ATOM 2694 C CA . ASP A 1 202 ? -12.873 5.775 12.272 1.00 14.99 202 ASP A CA 1
ATOM 2695 C C . ASP A 1 202 ? -11.938 6.704 13.056 1.00 15.07 202 ASP A C 1
ATOM 2696 O O . ASP A 1 202 ? -12.372 7.715 13.594 1.00 16.44 202 ASP A O 1
ATOM 2705 N N . ALA A 1 203 ? -10.666 6.347 13.112 1.00 14.16 203 ALA A N 1
ATOM 2706 C CA . ALA A 1 203 ? -9.611 7.167 13.692 1.00 14.88 203 ALA A CA 1
ATOM 2707 C C . ALA A 1 203 ? -9.677 7.343 15.213 1.00 17.73 203 ALA A C 1
ATOM 2708 O O . ALA A 1 203 ? -8.911 8.115 15.770 1.00 20.00 203 ALA A O 1
ATOM 2712 N N . LYS A 1 204 ? -10.548 6.621 15.902 1.00 14.67 204 LYS A N 1
ATOM 2713 C CA . LYS A 1 204 ? -10.615 6.765 17.362 1.00 15.37 204 LYS A CA 1
ATOM 2714 C C . LYS A 1 204 ? -9.394 6.080 18.006 1.00 15.75 204 LYS A C 1
ATOM 2715 O O . LYS A 1 204 ? -9.177 4.883 17.798 1.00 16.20 204 LYS A O 1
ATOM 2731 N N . PRO A 1 205 ? -8.578 6.831 18.762 1.00 14.28 205 PRO A N 1
ATOM 2732 C CA . PRO A 1 205 ? -7.400 6.228 19.398 1.00 13.06 205 PRO A CA 1
ATOM 2733 C C . PRO A 1 205 ? -7.791 5.239 20.490 1.00 14.25 205 PRO A C 1
ATOM 2734 O O . PRO A 1 205 ? -8.902 5.271 20.961 1.00 15.73 205 PRO A O 1
ATOM 2745 N N . PRO A 1 206 ? -6.859 4.375 20.903 1.00 12.60 206 PRO A N 1
ATOM 2746 C CA . PRO A 1 206 ? -5.453 4.347 20.476 1.00 11.58 206 PRO A CA 1
ATOM 2747 C C . PRO A 1 206 ? -5.252 3.701 19.119 1.00 12.04 206 PRO A C 1
ATOM 2748 O O . PRO A 1 206 ? -6.124 2.995 18.623 1.00 12.03 206 PRO A O 1
ATOM 2759 N N . ALA A 1 207 ? -4.065 3.910 18.560 1.00 11.48 207 ALA A N 1
ATOM 2760 C CA . ALA A 1 207 ? -3.623 3.194 17.383 1.00 12.02 207 ALA A CA 1
ATOM 2761 C C . ALA A 1 207 ? -2.472 2.270 17.771 1.00 11.80 207 ALA A C 1
ATOM 2762 O O . ALA A 1 207 ? -1.899 2.372 18.865 1.00 12.57 207 ALA A O 1
ATOM 2766 N N . VAL A 1 208 ? -2.154 1.379 16.848 1.00 10.55 208 VAL A N 1
ATOM 2767 C CA . VAL A 1 208 ? -1.144 0.346 17.042 1.00 10.34 208 VAL A CA 1
ATOM 2768 C C . VAL A 1 208 ? 0.154 0.715 16.316 1.00 10.26 208 VAL A C 1
ATOM 2769 O O . VAL A 1 208 ? 0.137 1.057 15.120 1.00 10.36 208 VAL A O 1
ATOM 2776 N N . PHE A 1 209 ? 1.244 0.665 17.060 1.00 9.46 209 PHE A N 1
ATOM 2777 C CA . PHE A 1 209 ? 2.569 0.988 16.539 1.00 9.17 209 PHE A CA 1
ATOM 2778 C C . PHE A 1 209 ? 3.468 -0.211 16.703 1.00 9.37 209 PHE A C 1
ATOM 2779 O O . PHE A 1 209 ? 3.318 -0.964 17.646 1.00 10.64 209 PHE A O 1
ATOM 2796 N N . THR A 1 210 ? 4.365 -0.423 15.754 1.00 9.55 210 THR A N 1
ATOM 2797 C CA . THR A 1 210 ? 5.362 -1.462 15.889 1.00 10.58 210 THR A CA 1
ATOM 2798 C C . THR A 1 210 ? 6.352 -1.061 16.987 1.00 10.40 210 THR A C 1
ATOM 2799 O O . THR A 1 210 ? 6.792 0.078 17.007 1.00 11.86 210 THR A O 1
ATOM 2806 N N . ARG A 1 211 ? 6.672 -1.969 17.900 1.00 11.29 211 ARG A N 1
ATOM 2807 C CA . ARG A 1 211 ? 7.633 -1.724 18.972 1.00 11.43 211 ARG A CA 1
ATOM 2808 C C . ARG A 1 211 ? 9.046 -1.965 18.452 1.00 11.47 211 ARG A C 1
ATOM 2809 O O . ARG A 1 211 ? 9.456 -3.105 18.289 1.00 11.27 211 ARG A O 1
ATOM 2830 N N . ILE A 1 212 ? 9.787 -0.894 18.192 1.00 12.64 212 ILE A N 1
ATOM 2831 C CA . ILE A 1 212 ? 11.085 -0.991 17.557 1.00 12.49 212 ILE A CA 1
ATOM 2832 C C . ILE A 1 212 ? 12.045 -1.910 18.311 1.00 12.74 212 ILE A C 1
ATOM 2833 O O . ILE A 1 212 ? 12.817 -2.662 17.692 1.00 14.21 212 ILE A O 1
ATOM 2843 N N . SER A 1 213 ? 12.038 -1.821 19.645 1.00 12.59 213 SER A N 1
ATOM 2844 C CA . SER A 1 213 ? 13.009 -2.576 20.455 1.00 13.75 213 SER A CA 1
ATOM 2845 C C . SER A 1 213 ? 13.007 -4.054 20.103 1.00 13.29 213 SER A C 1
ATOM 2846 O O . SER A 1 213 ? 14.063 -4.698 20.089 1.00 16.47 213 SER A O 1
ATOM 2853 N N . HIS A 1 214 ? 11.821 -4.589 19.798 1.00 13.18 214 HIS A N 1
ATOM 2854 C CA . HIS A 1 214 ? 11.724 -6.008 19.480 1.00 13.81 214 HIS A CA 1
ATOM 2855 C C . HIS A 1 214 ? 12.498 -6.379 18.239 1.00 13.71 214 HIS A C 1
ATOM 2856 O O . HIS A 1 214 ? 12.967 -7.504 18.100 1.00 14.63 214 HIS A O 1
ATOM 2869 N N . TYR A 1 215 ? 12.594 -5.432 17.320 1.00 12.50 215 TYR A N 1
ATOM 2870 C CA . TYR A 1 215 ? 13.151 -5.643 15.984 1.00 12.06 215 TYR A CA 1
ATOM 2871 C C . TYR A 1 215 ? 14.611 -5.215 15.826 1.00 12.17 215 TYR A C 1
ATOM 2872 O O . TYR A 1 215 ? 15.191 -5.341 14.750 1.00 15.31 215 TYR A O 1
ATOM 2889 N N . ARG A 1 216 ? 15.228 -4.749 16.901 1.00 12.44 216 ARG A N 1
ATOM 2890 C CA . ARG A 1 216 ? 16.620 -4.283 16.816 1.00 15.19 216 ARG A CA 1
ATOM 2891 C C . ARG A 1 216 ? 17.551 -5.382 16.287 1.00 14.73 216 ARG A C 1
ATOM 2892 O O . ARG A 1 216 ? 18.382 -5.100 15.439 1.00 15.20 216 ARG A O 1
ATOM 2913 N N . PRO A 1 217 ? 17.427 -6.641 16.775 1.00 15.28 217 PRO A N 1
ATOM 2914 C CA . PRO A 1 217 ? 18.309 -7.654 16.210 1.00 15.20 217 PRO A CA 1
ATOM 2915 C C . PRO A 1 217 ? 18.150 -7.875 14.690 1.00 14.65 217 PRO A C 1
ATOM 2916 O O . PRO A 1 217 ? 19.146 -7.972 13.967 1.00 16.75 217 PRO A O 1
ATOM 2927 N N . TRP A 1 218 ? 16.911 -7.869 14.215 1.00 13.42 218 TRP A N 1
ATOM 2928 C CA . TRP A 1 218 ? 16.619 -8.049 12.800 1.00 13.77 218 TRP A CA 1
ATOM 2929 C C . TRP A 1 218 ? 17.161 -6.869 11.996 1.00 13.28 218 TRP A C 1
ATOM 2930 O O . TRP A 1 218 ? 17.787 -7.026 10.937 1.00 14.63 218 TRP A O 1
ATOM 2951 N N . ILE A 1 219 ? 16.930 -5.660 12.490 1.00 12.74 219 ILE A N 1
ATOM 2952 C CA . ILE A 1 219 ? 17.448 -4.462 11.833 1.00 13.66 219 ILE A CA 1
ATOM 2953 C C . ILE A 1 219 ? 18.965 -4.499 11.728 1.00 14.09 219 ILE A C 1
ATOM 2954 O O . ILE A 1 219 ? 19.544 -4.247 10.679 1.00 14.46 219 ILE A O 1
ATOM 2964 N N . ASN A 1 220 ? 19.605 -4.846 12.833 1.00 15.60 220 ASN A N 1
ATOM 2965 C CA . ASN A 1 220 ? 21.053 -4.863 12.882 1.00 15.64 220 ASN A CA 1
ATOM 2966 C C . ASN A 1 220 ? 21.649 -5.857 11.904 1.00 17.01 220 ASN A C 1
ATOM 2967 O O . ASN A 1 220 ? 22.658 -5.575 11.277 1.00 17.82 220 ASN A O 1
ATOM 2976 N N . GLN A 1 221 ? 21.048 -7.032 11.791 1.00 15.79 221 GLN A N 1
ATOM 2977 C CA . GLN A 1 221 ? 21.539 -8.019 10.835 1.00 16.92 221 GLN A CA 1
ATOM 2978 C C . GLN A 1 221 ? 21.448 -7.509 9.399 1.00 18.71 221 GLN A C 1
ATOM 2979 O O . GLN A 1 221 ? 22.360 -7.734 8.614 1.00 22.82 221 GLN A O 1
ATOM 2991 N N . ILE A 1 222 ? 20.348 -6.840 9.041 1.00 16.39 222 ILE A N 1
ATOM 2992 C CA A ILE A 1 222 ? 20.195 -6.272 7.698 0.50 17.61 222 ILE A CA 1
ATOM 2993 C CA B ILE A 1 222 ? 20.247 -6.287 7.697 0.50 17.17 222 ILE A CA 1
ATOM 2994 C C . ILE A 1 222 ? 21.272 -5.194 7.471 1.00 18.68 222 ILE A C 1
ATOM 2995 O O . ILE A 1 222 ? 21.946 -5.169 6.425 1.00 22.06 222 ILE A O 1
ATOM 3013 N N . LEU A 1 223 ? 21.414 -4.297 8.441 1.00 17.34 223 LEU A N 1
ATOM 3014 C CA . LEU A 1 223 ? 22.393 -3.220 8.333 1.00 17.19 223 LEU A CA 1
ATOM 3015 C C . LEU A 1 223 ? 23.827 -3.748 8.208 1.00 21.52 223 LEU A C 1
ATOM 3016 O O . LEU A 1 223 ? 24.615 -3.229 7.412 1.00 26.22 223 LEU A O 1
ATOM 3026 N N . GLN A 1 224 ? 24.152 -4.785 8.974 1.00 21.28 224 GLN A N 1
ATOM 3027 C CA . GLN A 1 224 ? 25.486 -5.356 8.945 1.00 25.40 224 GLN A CA 1
ATOM 3028 C C . GLN A 1 224 ? 25.788 -6.035 7.614 1.00 27.59 224 GLN A C 1
ATOM 3029 O O . GLN A 1 224 ? 26.931 -6.025 7.175 1.00 35.92 224 GLN A O 1
ATOM 3041 N N . ALA A 1 225 ? 24.761 -6.571 6.960 1.00 24.34 225 ALA A N 1
ATOM 3042 C CA . ALA A 1 225 ? 24.938 -7.330 5.726 1.00 28.71 225 ALA A CA 1
ATOM 3043 C C . ALA A 1 225 ? 24.867 -6.457 4.466 1.00 31.85 225 ALA A C 1
ATOM 3044 O O . ALA A 1 225 ? 25.201 -6.921 3.386 1.00 36.31 225 ALA A O 1
ATOM 3048 N N . ASN A 1 226 ? 24.436 -5.206 4.606 1.00 32.98 226 ASN A N 1
ATOM 3049 C CA . ASN A 1 226 ? 24.112 -4.358 3.443 1.00 30.82 226 ASN A CA 1
ATOM 3050 C C . ASN A 1 226 ? 24.639 -2.933 3.570 1.00 43.00 226 ASN A C 1
ATOM 3051 O O . ASN A 1 226 ? 24.314 -2.083 2.737 1.00 43.61 226 ASN A O 1
ATOM 3061 N N . VAL B 2 6 ? -5.705 -12.170 -14.533 1.00 46.60 2 VAL C N 1
ATOM 3062 C CA . VAL B 2 6 ? -5.500 -13.066 -13.355 1.00 34.60 2 VAL C CA 1
ATOM 3063 C C . VAL B 2 6 ? -5.443 -12.210 -12.088 1.00 37.50 2 VAL C C 1
ATOM 3064 O O . VAL B 2 6 ? -5.272 -12.715 -10.969 1.00 39.01 2 VAL C O 1
ATOM 3068 N N . THR B 2 7 ? -5.581 -10.907 -12.277 1.00 32.75 3 THR C N 1
ATOM 3069 C CA . THR B 2 7 ? -5.562 -9.997 -11.153 1.00 30.72 3 THR C CA 1
ATOM 3070 C C . THR B 2 7 ? -6.889 -9.288 -10.991 1.00 27.33 3 THR C C 1
ATOM 3071 O O . THR B 2 7 ? -7.011 -8.501 -10.043 1.00 25.27 3 THR C O 1
ATOM 3077 N N . LEU B 2 8 ? -7.883 -9.568 -11.849 1.00 25.28 4 LEU C N 1
ATOM 3078 C CA . LEU B 2 8 ? -9.194 -8.872 -11.759 1.00 20.09 4 LEU C CA 1
ATOM 3079 C C . LEU B 2 8 ? -10.232 -9.685 -10.993 1.00 15.53 4 LEU C C 1
ATOM 3080 O O . LEU B 2 8 ? -10.625 -10.781 -11.411 1.00 16.56 4 LEU C O 1
ATOM 3090 N N . PHE B 2 9 ? -10.667 -9.142 -9.871 1.00 15.38 5 PHE C N 1
ATOM 3091 C CA . PHE B 2 9 ? -11.506 -9.847 -8.918 1.00 14.96 5 PHE C CA 1
ATOM 3092 C C . PHE B 2 9 ? -12.727 -9.017 -8.591 1.00 14.60 5 PHE C C 1
ATOM 3093 O O . PHE B 2 9 ? -12.725 -7.794 -8.756 1.00 16.20 5 PHE C O 1
ATOM 3110 N N . VAL B 2 10 ? -13.750 -9.678 -8.078 1.00 14.17 6 VAL C N 1
ATOM 3111 C CA . VAL B 2 10 ? -15.029 -9.036 -7.780 1.00 15.11 6 VAL C CA 1
ATOM 3112 C C . VAL B 2 10 ? -15.481 -9.427 -6.369 1.00 15.19 6 VAL C C 1
ATOM 3113 O O . VAL B 2 10 ? -15.353 -10.601 -5.961 1.00 16.23 6 VAL C O 1
ATOM 3120 N N . ALA B 2 11 ? -15.999 -8.438 -5.640 1.00 16.11 7 ALA C N 1
ATOM 3121 C CA . ALA B 2 11 ? -16.603 -8.672 -4.325 1.00 14.91 7 ALA C CA 1
ATOM 3122 C C . ALA B 2 11 ? -17.903 -9.470 -4.397 1.00 15.70 7 ALA C C 1
ATOM 3123 O O . ALA B 2 11 ? -18.828 -9.119 -5.143 1.00 19.22 7 ALA C O 1
ATOM 3127 N N . LEU B 2 12 ? -17.973 -10.515 -3.571 1.00 17.23 8 LEU C N 1
ATOM 3128 C CA . LEU B 2 12 ? -19.146 -11.363 -3.453 1.00 18.24 8 LEU C CA 1
ATOM 3129 C C . LEU B 2 12 ? -20.115 -10.888 -2.354 1.00 19.08 8 LEU C C 1
ATOM 3130 O O . LEU B 2 12 ? -21.284 -11.290 -2.346 1.00 21.17 8 LEU C O 1
ATOM 3140 N N . TYR B 2 13 ? -19.597 -10.095 -1.416 1.00 19.71 9 TYR C N 1
ATOM 3141 C CA . TYR B 2 13 ? -20.354 -9.537 -0.301 1.00 19.15 9 TYR C CA 1
ATOM 3142 C C . TYR B 2 13 ? -19.953 -8.096 -0.041 1.00 20.78 9 TYR C C 1
ATOM 3143 O O . TYR B 2 13 ? -18.869 -7.668 -0.424 1.00 21.33 9 TYR C O 1
ATOM 3160 N N . ASP B 2 14 ? -20.832 -7.352 0.634 1.00 22.18 10 ASP C N 1
ATOM 3161 C CA . ASP B 2 14 ? -20.457 -6.069 1.228 1.00 20.82 10 ASP C CA 1
ATOM 3162 C C . ASP B 2 14 ? -19.442 -6.273 2.348 1.00 18.99 10 ASP C C 1
ATOM 3163 O O . ASP B 2 14 ? -19.443 -7.300 3.044 1.00 20.83 10 ASP C O 1
ATOM 3172 N N . TYR B 2 15 ? -18.608 -5.259 2.567 1.00 18.67 11 TYR C N 1
ATOM 3173 C CA . TYR B 2 15 ? -17.662 -5.291 3.678 1.00 16.28 11 TYR C CA 1
ATOM 3174 C C . TYR B 2 15 ? -17.382 -3.886 4.189 1.00 16.05 11 TYR C C 1
ATOM 3175 O O . TYR B 2 15 ? -17.033 -3.001 3.421 1.00 18.51 11 TYR C O 1
ATOM 3192 N N . ASN B 2 16 ? -17.531 -3.715 5.499 1.00 17.45 12 ASN C N 1
ATOM 3193 C CA . ASN B 2 16 ? -17.185 -2.479 6.183 1.00 18.03 12 ASN C CA 1
ATOM 3194 C C . ASN B 2 16 ? -15.844 -2.631 6.912 1.00 18.37 12 ASN C C 1
ATOM 3195 O O . ASN B 2 16 ? -15.699 -3.477 7.823 1.00 19.91 12 ASN C O 1
ATOM 3204 N N . ALA B 2 17 ? -14.856 -1.847 6.489 1.00 15.52 13 ALA C N 1
ATOM 3205 C CA . ALA B 2 17 ? -13.505 -1.926 7.072 1.00 16.97 13 ALA C CA 1
ATOM 3206 C C . ALA B 2 17 ? -13.511 -1.480 8.524 1.00 16.37 13 ALA C C 1
ATOM 3207 O O . ALA B 2 17 ? -14.237 -0.554 8.890 1.00 18.47 13 ALA C O 1
ATOM 3211 N N . THR B 2 18 ? -12.700 -2.158 9.328 1.00 15.48 14 THR C N 1
ATOM 3212 C CA . THR B 2 18 ? -12.498 -1.868 10.741 1.00 15.86 14 THR C CA 1
ATOM 3213 C C . THR B 2 18 ? -11.068 -1.334 11.034 1.00 13.78 14 THR C C 1
ATOM 3214 O O . THR B 2 18 ? -10.875 -0.655 12.032 1.00 15.94 14 THR C O 1
ATOM 3221 N N A ARG B 2 19 ? -10.102 -1.655 10.169 0.70 13.12 15 ARG C N 1
ATOM 3222 N N B ARG B 2 19 ? -10.099 -1.669 10.185 0.30 13.84 15 ARG C N 1
ATOM 3223 C CA A ARG B 2 19 ? -8.723 -1.139 10.254 0.70 13.03 15 ARG C CA 1
ATOM 3224 C CA B ARG B 2 19 ? -8.752 -1.106 10.272 0.30 13.37 15 ARG C CA 1
ATOM 3225 C C A ARG B 2 19 ? -8.507 -0.167 9.120 0.70 11.46 15 ARG C C 1
ATOM 3226 C C B ARG B 2 19 ? -8.581 -0.120 9.151 0.30 12.41 15 ARG C C 1
ATOM 3227 O O A ARG B 2 19 ? -8.971 -0.411 7.997 0.70 12.66 15 ARG C O 1
ATOM 3228 O O B ARG B 2 19 ? -9.164 -0.292 8.076 0.30 13.86 15 ARG C O 1
ATOM 3269 N N . TRP B 2 20 ? -7.778 0.910 9.381 1.00 12.44 16 TRP C N 1
ATOM 3270 C CA . TRP B 2 20 ? -7.627 1.946 8.360 1.00 12.37 16 TRP C CA 1
ATOM 3271 C C . TRP B 2 20 ? -6.815 1.517 7.141 1.00 12.72 16 TRP C C 1
ATOM 3272 O O . TRP B 2 20 ? -6.819 2.194 6.108 1.00 15.40 16 TRP C O 1
ATOM 3293 N N . THR B 2 21 ? -6.121 0.379 7.256 1.00 11.1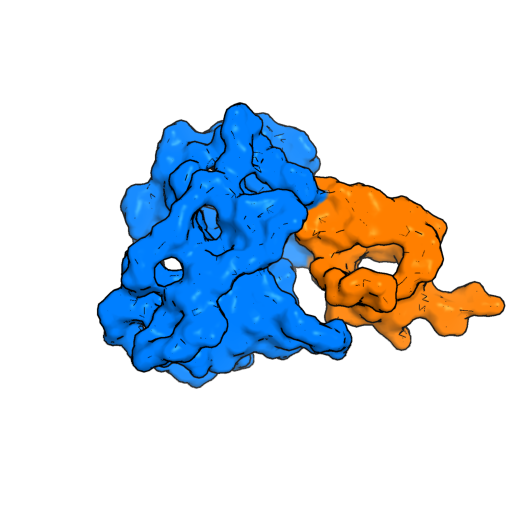4 17 THR C N 1
ATOM 3294 C CA . THR B 2 21 ? -5.371 -0.222 6.157 1.00 13.11 17 THR C CA 1
ATOM 3295 C C . THR B 2 21 ? -6.251 -1.012 5.192 1.00 12.79 17 THR C C 1
ATOM 3296 O O . THR B 2 21 ? -5.772 -1.450 4.132 1.00 13.97 17 THR C O 1
ATOM 3303 N N . ASP B 2 22 ? -7.521 -1.183 5.542 1.00 12.04 18 ASP C N 1
ATOM 3304 C CA . ASP B 2 22 ? -8.431 -2.043 4.786 1.00 12.60 18 ASP C CA 1
ATOM 3305 C C . ASP B 2 22 ? -9.401 -1.203 3.963 1.00 11.30 18 ASP C C 1
ATOM 3306 O O . ASP B 2 22 ? -9.749 -0.078 4.334 1.00 15.89 18 ASP C O 1
ATOM 3315 N N . LEU B 2 23 ? -9.850 -1.752 2.834 1.00 12.93 19 LEU C N 1
ATOM 3316 C CA . LEU B 2 23 ? -10.912 -1.133 2.054 1.00 13.56 19 LEU C CA 1
ATOM 3317 C C . LEU B 2 23 ? -12.286 -1.562 2.530 1.00 14.32 19 LEU C C 1
ATOM 3318 O O . LEU B 2 23 ? -12.489 -2.712 2.894 1.00 16.46 19 LEU C O 1
ATOM 3328 N N . SER B 2 24 ? -13.240 -0.636 2.488 1.00 14.76 20 SER C N 1
ATOM 3329 C CA . SER B 2 24 ? -14.651 -0.997 2.529 1.00 15.75 20 SER C CA 1
ATOM 3330 C C . SER B 2 24 ? -15.119 -1.168 1.088 1.00 14.85 20 SER C C 1
ATOM 3331 O O . SER B 2 24 ? -14.573 -0.563 0.169 1.00 17.39 20 SER C O 1
ATOM 3338 N N . PHE B 2 25 ? -16.113 -2.020 0.877 1.00 15.21 21 PHE C N 1
ATOM 3339 C CA . PHE B 2 25 ? -16.630 -2.248 -0.474 1.00 15.28 21 PHE C CA 1
ATOM 3340 C C . PHE B 2 25 ? -18.023 -2.834 -0.485 1.00 16.35 21 PHE C C 1
ATOM 3341 O O . PHE B 2 25 ? -18.521 -3.309 0.529 1.00 18.12 21 PHE C O 1
ATOM 3358 N N . HIS B 2 26 ? -18.645 -2.761 -1.656 1.00 18.23 22 HIS C N 1
ATOM 3359 C CA . HIS B 2 26 ? -19.951 -3.365 -1.895 1.00 20.31 22 HIS C CA 1
ATOM 3360 C C . HIS B 2 26 ? -19.824 -4.570 -2.769 1.00 21.22 22 HIS C C 1
ATOM 3361 O O . HIS B 2 26 ? -18.921 -4.653 -3.605 1.00 20.66 22 HIS C O 1
ATOM 3374 N N . LYS B 2 27 ? -20.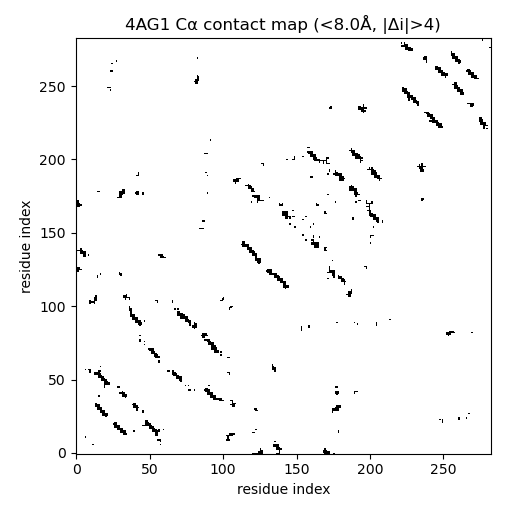741 -5.511 -2.571 1.00 20.43 23 LYS C N 1
ATOM 3375 C CA . LYS B 2 27 ? -20.930 -6.603 -3.498 1.00 21.12 23 LYS C CA 1
ATOM 3376 C C . LYS B 2 27 ? -20.939 -6.070 -4.924 1.00 19.48 23 LYS C C 1
ATOM 3377 O O . LYS B 2 27 ? -21.621 -5.077 -5.232 1.00 22.78 23 LYS C O 1
ATOM 3393 N N . GLY B 2 28 ? -20.178 -6.737 -5.788 1.00 18.45 24 GLY C N 1
ATOM 3394 C CA . GLY B 2 28 ? -20.063 -6.351 -7.198 1.00 18.91 24 GLY C CA 1
ATOM 3395 C C . GLY B 2 28 ? -18.928 -5.412 -7.529 1.00 18.09 24 GLY C C 1
ATOM 3396 O O . GLY B 2 28 ? -18.647 -5.170 -8.708 1.00 21.43 24 GLY C O 1
ATOM 3400 N N . GLU B 2 29 ? -18.289 -4.850 -6.506 1.00 19.20 25 GLU C N 1
ATOM 3401 C CA . GLU B 2 29 ? -17.158 -3.965 -6.728 1.00 19.49 25 GLU C CA 1
ATOM 3402 C C . GLU B 2 29 ? -15.984 -4.775 -7.284 1.00 17.53 25 GLU C C 1
ATOM 3403 O O . GLU B 2 29 ? -15.742 -5.889 -6.849 1.00 17.95 25 GLU C O 1
ATOM 3415 N N . LYS B 2 30 ? -15.292 -4.229 -8.274 1.00 17.27 26 LYS C N 1
ATOM 3416 C CA . LYS B 2 30 ? -14.148 -4.895 -8.868 1.00 17.83 26 LYS C CA 1
ATOM 3417 C C . LYS B 2 30 ? -12.830 -4.303 -8.381 1.00 15.07 26 LYS C C 1
ATOM 3418 O O . LYS B 2 30 ? -12.738 -3.124 -8.006 1.00 17.95 26 LYS C O 1
ATOM 3434 N N . PHE B 2 31 ? -11.814 -5.153 -8.389 1.00 14.62 27 PHE C N 1
ATOM 3435 C CA . PHE B 2 31 ? -10.499 -4.827 -7.894 1.00 14.05 27 PHE C CA 1
ATOM 3436 C C . PHE B 2 31 ? -9.412 -5.348 -8.794 1.00 15.56 27 PHE C C 1
ATOM 3437 O O . PHE B 2 31 ? -9.533 -6.425 -9.364 1.00 15.09 27 PHE C O 1
ATOM 3454 N N . GLN B 2 32 ? -8.331 -4.594 -8.883 1.00 15.22 28 GLN C N 1
ATOM 3455 C CA . GLN B 2 32 ? -7.050 -5.128 -9.317 1.00 13.33 28 GLN C CA 1
ATOM 3456 C C . GLN B 2 32 ? -6.243 -5.523 -8.085 1.00 13.40 28 GLN C C 1
ATOM 3457 O O . GLN B 2 32 ? -6.041 -4.715 -7.189 1.00 15.87 28 GLN C O 1
ATOM 3469 N N . ILE B 2 33 ? -5.833 -6.781 -8.024 1.00 14.36 29 ILE C N 1
ATOM 3470 C CA . ILE B 2 33 ? -5.024 -7.254 -6.911 1.00 14.10 29 ILE C CA 1
ATOM 3471 C C . ILE B 2 33 ? -3.583 -6.825 -7.155 1.00 15.91 29 ILE C C 1
ATOM 3472 O O . ILE B 2 33 ? -3.040 -7.071 -8.220 1.00 20.76 29 ILE C O 1
ATOM 3482 N N . LEU B 2 34 ? -2.998 -6.158 -6.161 1.00 16.91 30 LEU C N 1
ATOM 3483 C CA . LEU B 2 34 ? -1.621 -5.662 -6.225 1.00 17.70 30 LEU C CA 1
ATOM 3484 C C . LEU B 2 34 ? -0.666 -6.695 -5.623 1.00 16.46 30 LEU C C 1
ATOM 3485 O O . LEU B 2 34 ? 0.470 -6.824 -6.046 1.00 20.06 30 LEU C O 1
ATOM 3495 N N . GLU B 2 35 ? -1.106 -7.383 -4.571 1.00 14.12 31 GLU C N 1
ATOM 3496 C CA . GLU B 2 35 ? -0.329 -8.476 -3.972 1.00 15.26 31 GLU C CA 1
ATOM 3497 C C . GLU B 2 35 ? -1.288 -9.448 -3.292 1.00 15.76 31 GLU C C 1
ATOM 3498 O O . GLU B 2 35 ? -2.176 -9.044 -2.535 1.00 16.94 31 GLU C O 1
ATOM 3510 N N . PHE B 2 36 ? -1.082 -10.729 -3.560 1.00 16.44 32 PHE C N 1
ATOM 3511 C CA . PHE B 2 36 ? -1.923 -11.794 -3.052 1.00 16.86 32 PHE C CA 1
ATOM 3512 C C . PHE B 2 36 ? -1.430 -12.266 -1.686 1.00 17.16 32 PHE C C 1
ATOM 3513 O O . PHE B 2 36 ? -1.243 -13.470 -1.449 1.00 19.28 32 PHE C O 1
ATOM 3530 N N . GLY B 2 37 ? -1.255 -11.313 -0.771 1.00 16.41 33 GLY C N 1
ATOM 3531 C CA . GLY B 2 37 ? -0.728 -11.599 0.562 1.00 15.81 33 GLY C CA 1
ATOM 3532 C C . GLY B 2 37 ? 0.241 -10.522 0.996 1.00 16.28 33 GLY C C 1
ATOM 3533 O O . GLY B 2 37 ? 0.134 -9.405 0.526 1.00 18.08 33 GLY C O 1
ATOM 3537 N N . PRO B 2 38 ? 1.188 -10.849 1.895 1.00 16.16 34 PRO C N 1
ATOM 3538 C CA . PRO B 2 38 ? 1.459 -12.152 2.504 1.00 16.42 34 PRO C CA 1
ATOM 3539 C C . PRO B 2 38 ? 0.476 -12.470 3.621 1.00 15.05 34 PRO C C 1
ATOM 3540 O O . PRO B 2 38 ? 0.526 -11.837 4.656 1.00 15.45 34 PRO C O 1
ATOM 3551 N N . GLY B 2 39 ? -0.408 -13.442 3.385 1.00 16.71 35 GLY C N 1
ATOM 3552 C CA . GLY B 2 39 ? -1.465 -13.814 4.292 1.00 18.52 35 GLY C CA 1
ATOM 3553 C C . GLY B 2 39 ? -2.806 -13.783 3.570 1.00 15.05 35 GLY C C 1
ATOM 3554 O O . GLY B 2 39 ? -2.863 -13.645 2.339 1.00 19.46 35 GLY C O 1
ATOM 3558 N N . ASP B 2 40 ? -3.880 -13.904 4.334 1.00 18.30 36 ASP C N 1
ATOM 3559 C CA . ASP B 2 40 ? -5.227 -14.115 3.793 1.00 19.27 36 ASP C CA 1
ATOM 3560 C C . ASP B 2 40 ? -5.912 -12.834 3.329 1.00 16.85 36 ASP C C 1
ATOM 3561 O O . ASP B 2 40 ? -7.003 -12.896 2.781 1.00 17.56 36 ASP C O 1
ATOM 3570 N N . TRP B 2 41 ? -5.300 -11.685 3.614 1.00 13.36 37 TRP C N 1
ATOM 3571 C CA . TRP B 2 41 ? -5.772 -10.397 3.122 1.00 13.35 37 TRP C CA 1
ATOM 3572 C C . TRP B 2 41 ? -4.869 -9.976 2.006 1.00 12.43 37 TRP C C 1
ATOM 3573 O O . TRP B 2 41 ? -3.650 -10.093 2.104 1.00 13.95 37 TRP C O 1
ATOM 3594 N N . TRP B 2 42 ? -5.471 -9.513 0.926 1.00 13.06 38 TRP C N 1
ATOM 3595 C CA . TRP B 2 42 ? -4.744 -9.115 -0.270 1.00 11.67 38 TRP C CA 1
ATOM 3596 C C . TRP B 2 42 ? -4.750 -7.621 -0.454 1.00 12.40 38 TRP C C 1
ATOM 3597 O O . TRP B 2 42 ? -5.746 -6.949 -0.167 1.00 13.12 38 TRP C O 1
ATOM 3618 N N . GLU B 2 43 ? -3.636 -7.074 -0.927 1.00 12.58 39 GLU C N 1
ATOM 3619 C CA . GLU B 2 43 ? -3.600 -5.655 -1.292 1.00 12.68 39 GLU C CA 1
ATOM 3620 C C . GLU B 2 43 ? -4.258 -5.491 -2.632 1.00 14.03 39 GLU C C 1
ATOM 3621 O O . GLU B 2 43 ? -3.900 -6.178 -3.595 1.00 15.22 39 GLU C O 1
ATOM 3633 N N . ALA B 2 44 ? -5.186 -4.551 -2.697 1.00 12.82 40 ALA C N 1
ATOM 3634 C CA . ALA B 2 44 ? -6.006 -4.366 -3.875 1.00 12.72 40 ALA C CA 1
ATOM 3635 C C . ALA B 2 44 ? -6.299 -2.898 -4.147 1.00 13.79 40 ALA C C 1
ATOM 3636 O O . ALA B 2 44 ? -6.298 -2.065 -3.240 1.00 13.60 40 ALA C O 1
ATOM 3640 N N . ARG B 2 45 ? -6.581 -2.589 -5.400 1.00 13.66 41 ARG C N 1
ATOM 3641 C CA . ARG B 2 45 ? -7.103 -1.283 -5.778 1.00 14.84 41 ARG C CA 1
ATOM 3642 C C . ARG B 2 45 ? -8.546 -1.428 -6.248 1.00 14.16 41 ARG C C 1
ATOM 3643 O O . ARG B 2 45 ? -8.824 -2.228 -7.132 1.00 15.88 41 ARG C O 1
ATOM 3664 N N . SER B 2 46 ? -9.467 -0.668 -5.658 1.00 16.99 42 SER C N 1
ATOM 3665 C CA . SER B 2 46 ? -10.868 -0.670 -6.095 1.00 16.42 42 SER C CA 1
ATOM 3666 C C . SER B 2 46 ? -10.948 0.026 -7.454 1.00 16.97 42 SER C C 1
ATOM 3667 O O . SER B 2 46 ? -10.408 1.130 -7.631 1.00 17.48 42 SER C O 1
ATOM 3674 N N . LEU B 2 47 ? -11.632 -0.605 -8.404 1.00 18.79 43 LEU C N 1
ATOM 3675 C CA . LEU B 2 47 ? -11.877 0.023 -9.699 1.00 20.27 43 LEU C CA 1
ATOM 3676 C C . LEU B 2 47 ? -13.072 0.967 -9.640 1.00 21.34 43 LEU C C 1
ATOM 3677 O O . LEU B 2 47 ? -13.358 1.674 -10.606 1.00 26.40 43 LEU C O 1
ATOM 3687 N N . THR B 2 48 ? -13.780 0.975 -8.513 1.00 18.00 44 THR C N 1
ATOM 3688 C CA . THR B 2 48 ? -14.860 1.956 -8.294 1.00 18.38 44 THR C CA 1
ATOM 3689 C C . THR B 2 48 ? -14.307 3.248 -7.686 1.00 20.84 44 THR C C 1
ATOM 3690 O O . THR B 2 48 ? -14.632 4.336 -8.147 1.00 21.40 44 THR C O 1
ATOM 3697 N N . THR B 2 49 ? -13.459 3.136 -6.667 1.00 17.23 45 THR C N 1
ATOM 3698 C CA . THR B 2 49 ? -12.992 4.320 -5.940 1.00 16.67 45 THR C CA 1
ATOM 3699 C C . THR B 2 49 ? -11.568 4.751 -6.263 1.00 16.03 45 THR C C 1
ATOM 3700 O O . THR B 2 49 ? -11.206 5.931 -6.036 1.00 17.97 45 THR C O 1
ATOM 3707 N N . GLY B 2 50 ? -10.750 3.834 -6.769 1.00 16.21 46 GLY C N 1
ATOM 3708 C CA . GLY B 2 50 ? -9.332 4.120 -6.997 1.00 14.72 46 GLY C CA 1
ATOM 3709 C C . GLY B 2 50 ? -8.457 3.980 -5.755 1.00 16.44 46 GLY C C 1
ATOM 3710 O O . GLY B 2 50 ? -7.238 4.150 -5.819 1.00 18.97 46 GLY C O 1
ATOM 3714 N N . GLU B 2 51 ? -9.075 3.685 -4.618 1.00 14.76 47 GLU C N 1
ATOM 3715 C CA . GLU B 2 51 ? -8.336 3.554 -3.358 1.00 15.30 47 GLU C CA 1
ATOM 3716 C C . GLU B 2 51 ? -7.655 2.198 -3.288 1.00 14.58 47 GLU C C 1
ATOM 3717 O O . GLU B 2 51 ? -8.140 1.209 -3.866 1.00 15.41 47 GLU C O 1
ATOM 3729 N N A THR B 2 52 ? -6.545 2.150 -2.564 0.50 15.39 48 THR C N 1
ATOM 3730 N N B THR B 2 52 ? -6.539 2.152 -2.563 0.50 15.25 48 THR C N 1
ATOM 3731 C CA A THR B 2 52 ? -5.785 0.929 -2.348 0.50 16.20 48 THR C CA 1
ATOM 3732 C CA B THR B 2 52 ? -5.777 0.928 -2.323 0.50 15.76 48 THR C CA 1
ATOM 3733 C C A THR B 2 52 ? -5.849 0.551 -0.866 0.50 15.14 48 THR C C 1
ATOM 3734 C C B THR B 2 52 ? -5.770 0.546 -0.853 0.50 15.54 48 THR C C 1
ATOM 3735 O O A THR B 2 52 ? -5.912 1.416 0.013 0.50 17.40 48 THR C O 1
ATOM 3736 O O B THR B 2 52 ? -5.607 1.394 0.029 0.50 18.25 48 THR C O 1
ATOM 3749 N N . GLY B 2 53 ? -5.886 -0.744 -0.588 1.00 15.05 49 GLY C N 1
ATOM 3750 C CA . GLY B 2 53 ? -5.916 -1.223 0.778 1.00 11.96 49 GLY C CA 1
ATOM 3751 C C . GLY B 2 53 ? -6.084 -2.725 0.792 1.00 11.50 49 GLY C C 1
ATOM 3752 O O . GLY B 2 53 ? -6.190 -3.324 -0.283 1.00 14.35 49 GLY C O 1
ATOM 3756 N N . TYR B 2 54 ? -6.136 -3.307 1.978 1.00 12.25 50 TYR C N 1
ATOM 3757 C CA . TYR B 2 54 ? -6.321 -4.733 2.126 1.00 11.10 50 TYR C CA 1
ATOM 3758 C C . TYR B 2 54 ? -7.791 -5.141 2.042 1.00 13.80 50 TYR C C 1
ATOM 3759 O O . TYR B 2 54 ? -8.672 -4.449 2.540 1.00 13.49 50 TYR C O 1
ATOM 3776 N N . ILE B 2 55 ? -8.026 -6.304 1.447 1.00 12.11 51 ILE C N 1
ATOM 3777 C CA . ILE B 2 55 ? -9.350 -6.894 1.382 1.00 13.40 51 ILE C CA 1
ATOM 3778 C C . ILE B 2 55 ? -9.227 -8.369 1.784 1.00 13.59 51 ILE C C 1
ATOM 3779 O O . ILE B 2 55 ? -8.185 -8.999 1.561 1.00 15.13 51 ILE C O 1
ATOM 3789 N N . PRO B 2 56 ? -10.268 -8.912 2.403 1.00 14.19 52 PRO C N 1
ATOM 3790 C CA . PRO B 2 56 ? -10.230 -10.315 2.800 1.00 14.47 52 PRO C CA 1
ATOM 3791 C C . PRO B 2 56 ? -10.445 -11.191 1.562 1.00 15.18 52 PRO C C 1
ATOM 3792 O O . PRO B 2 56 ? -11.399 -10.997 0.793 1.00 17.03 52 PRO C O 1
ATOM 3803 N N . SER B 2 57 ? -9.543 -12.138 1.341 1.00 14.40 53 SER C N 1
ATOM 3804 C CA . SER B 2 57 ? -9.533 -12.858 0.080 1.00 16.74 53 SER C CA 1
ATOM 3805 C C . SER B 2 57 ? -10.755 -13.742 -0.086 1.00 16.65 53 SER C C 1
ATOM 3806 O O . SER B 2 57 ? -11.137 -14.054 -1.203 1.00 19.22 53 SER C O 1
ATOM 3813 N N . ASN B 2 58 ? -11.352 -14.163 1.023 1.00 16.15 54 ASN C N 1
ATOM 3814 C CA . ASN B 2 58 ? -12.569 -14.978 0.962 1.00 17.74 54 ASN C CA 1
ATOM 3815 C C . ASN B 2 58 ? -13.849 -14.192 0.571 1.00 18.83 54 ASN C C 1
ATOM 3816 O O . ASN B 2 58 ? -14.935 -14.775 0.405 1.00 23.09 54 ASN C O 1
ATOM 3825 N N . TYR B 2 59 ? -13.708 -12.872 0.406 1.00 16.66 55 TYR C N 1
ATOM 3826 C CA . TYR B 2 59 ? -14.822 -12.035 -0.031 1.00 16.89 55 TYR C CA 1
ATOM 3827 C C . TYR B 2 59 ? -14.829 -11.763 -1.523 1.00 16.74 55 TYR C C 1
ATOM 3828 O O . TYR B 2 59 ? -15.734 -11.073 -2.003 1.00 16.86 55 TYR C O 1
ATOM 3845 N N . VAL B 2 60 ? -13.840 -12.275 -2.258 1.00 15.87 56 VAL C N 1
ATOM 3846 C CA . VAL B 2 60 ? -13.711 -11.971 -3.686 1.00 14.39 56 VAL C CA 1
ATOM 3847 C C . VAL B 2 60 ? -13.536 -13.236 -4.526 1.00 14.17 56 VAL C C 1
ATOM 3848 O O . VAL B 2 60 ? -13.168 -14.299 -4.014 1.00 16.81 56 VAL C O 1
ATOM 3855 N N . ALA B 2 61 ? -13.818 -13.107 -5.818 1.00 14.99 57 ALA C N 1
ATOM 3856 C CA . ALA B 2 61 ? -13.650 -14.178 -6.783 1.00 13.74 57 ALA C CA 1
ATOM 3857 C C . ALA B 2 61 ? -13.107 -13.612 -8.098 1.00 14.49 57 ALA C C 1
ATOM 3858 O O . ALA B 2 61 ? -13.315 -12.466 -8.400 1.00 15.00 57 ALA C O 1
ATOM 3862 N N . PRO B 2 62 ? -12.386 -14.424 -8.879 1.00 15.09 58 PRO C N 1
ATOM 3863 C CA . PRO B 2 62 ? -11.848 -13.924 -10.147 1.00 16.45 58 PRO C CA 1
ATOM 3864 C C . PRO B 2 62 ? -12.939 -13.686 -11.193 1.00 17.35 58 PRO C C 1
ATOM 3865 O O . PRO B 2 62 ? -13.748 -14.577 -11.466 1.00 21.97 58 PRO C O 1
ATOM 3876 N N . VAL B 2 63 ? -12.951 -12.506 -11.789 1.00 17.28 59 VAL C N 1
ATOM 3877 C CA . VAL B 2 63 ? -14.036 -12.121 -12.691 1.00 18.85 59 VAL C CA 1
ATOM 3878 C C . VAL B 2 63 ? -14.085 -13.018 -13.933 1.00 22.34 59 VAL C C 1
ATOM 3879 O O . VAL B 2 63 ? -15.146 -13.463 -14.313 1.00 24.45 59 VAL C O 1
ATOM 3886 N N . ASP B 2 64 ? -12.937 -13.276 -14.547 1.00 23.20 60 ASP C N 1
ATOM 3887 C CA . ASP B 2 64 ? -12.942 -13.865 -15.899 1.00 25.23 60 ASP C CA 1
ATOM 3888 C C . ASP B 2 64 ? -13.468 -15.287 -15.913 1.00 26.54 60 ASP C C 1
ATOM 3889 O O . ASP B 2 64 ? -14.128 -15.680 -16.871 1.00 32.92 60 ASP C O 1
ATOM 3898 N N . SER B 2 65 ? -13.241 -16.039 -14.834 1.00 22.73 61 SER C N 1
ATOM 3899 C CA . SER B 2 65 ? -13.585 -17.461 -14.834 1.00 21.62 61 SER C CA 1
ATOM 3900 C C . SER B 2 65 ? -14.963 -17.788 -14.265 1.00 21.19 61 SER C C 1
ATOM 3901 O O . SER B 2 65 ? -15.438 -18.909 -14.445 1.00 22.55 61 SER C O 1
ATOM 3908 N N . ILE B 2 66 ? -15.611 -16.834 -13.607 1.00 20.59 62 ILE C N 1
ATOM 3909 C CA . ILE B 2 66 ? -16.882 -17.127 -12.918 1.00 20.38 62 ILE C CA 1
ATOM 3910 C C . ILE B 2 66 ? -18.132 -16.755 -13.721 1.00 20.49 62 ILE C C 1
ATOM 3911 O O . ILE B 2 66 ? -19.241 -16.820 -13.211 1.00 20.82 62 ILE C O 1
ATOM 3921 N N . GLN B 2 67 ? -17.973 -16.351 -14.979 1.00 20.44 63 GLN C N 1
ATOM 3922 C CA . GLN B 2 67 ? -19.151 -15.953 -15.788 1.00 23.46 63 GLN C CA 1
ATOM 3923 C C . GLN B 2 67 ? -19.915 -17.150 -16.374 1.00 26.74 63 GLN C C 1
ATOM 3924 O O . GLN B 2 67 ? -19.443 -18.281 -16.274 1.00 24.85 63 GLN C O 1
ATOM 3936 N N . GLY B 2 68 ? -21.015 -16.998 -16.944 1.00 32.28 64 GLY C N 1
#

B-factor: mean 19.3, std 8.97, range [4.18, 66.2]

GO terms:
  GO:0030141 secretory granule (C, IDA)
  GO:0008236 serine-type peptidase activity (F, TAS)
  GO:0004252 serine-type endopeptidase activity (F, TAS)
  GO:0008236 serine-type peptidase activity (F, EXP)
  GO:0004175 endopeptidase activity (F, EXP)
  GO:0002003 angiotensin maturation (P, TAS)
  GO:0005576 extracellular region (C, TAS)
  GO:0034769 basement membrane disassembly (P, IDA)
  GO:0004252 serine-type endopeptidase activity (F, IDA)
  GO:0140447 cytokine precursor processing (P, IDA)
  GO:0022617 extracellular matrix disassembly (P, IDA)
  GO:0050727 regulation of inflammatory response (P, IDA)
  GO:0005576 extracellular region (C, HDA)
  GO:0031012 extracellular matrix (C, HDA)
  GO:0036464 cytoplasmic ribonucleoprotein granule (C, IDA)

InterPro domains:
  IPR001254 Serine proteases, trypsin domain [PF00089] (22-240)
  IPR001254 Serine proteases, trypsin domain [PS50240] (22-245)
  IPR001254 Serine proteases, trypsin domain [SM00020] (21-240)
  IPR001254 Serine proteases, trypsin domain [cd00190] (22-243)
  IPR001314 Peptidase S1A, chymotrypsin family [PR00722] (52-67)
  IPR001314 Peptidase S1A, chymotrypsin family [PR00722] (106-120)
  IPR001314 Peptidase S1A, chymotrypsin family [PR00722] (196-208)
  IPR009003 Peptidase S1, PA clan [SSF50494] (9-245)
  IPR018114 Serine proteases, trypsin family, histidine active site [PS00134] (62-67)
  IPR033116 Serine proteases, trypsin family, serine active site [PS00135] (197-208)

Radius of gyration: 18.06 Å; Cα contacts (8 Å, |Δi|>4): 798; chains: 2; bounding box: 46×42×47 Å

Nearest PDB structures (foldseek):
  4ag1-assembly1_A  TM=1.005E+00  e=3.013E-45  Homo sapiens
  4afz-assembly2_B  TM=9.992E-01  e=6.197E-41  Homo sapiens
  4afu-assembly2_B  TM=9.970E-01  e=1.060E-40  Homo sapiens
  1fi8-assembly1_B  TM=9.854E-01  e=8.639E-30  Rattus norvegicus
  3g01-assembly2_B  TM=9.446E-01  e=1.886E-24  Mus musculus

Organism: Homo sapiens (NCBI:txid9606)

CATH classification: 2.40.10.10 (+1 more: 2.40.10.10)

Sequence (283 aa):
IIGGTECKPHSRPYMAYLEIVTSNNGPSKFFCGGFLIRRNFVLTAAHCAGRSITVTLGAHNITEEEDDTWQKLEVIIKQFRHPKYNTSSTLHHDIMLLKLKEKASLTLAVGTLPFPVPPGRMCRVAGWGRTGVVLKPGSDTLQEEVKLRLLMDPQACSHFRDFDHNLQLCVGNPRKTKSAFKGDSGGPLLCAGVAQGIVSYGRSDAKPPAVFTRISHYRPWINQIILQANVTLFVALYDYNATRRWTDLSFHKGEKFQILEFGPGDWWEARSLTTGETTGYIPSNYVAPVDSIQ

Solvent-accessible surface area: 12830 Å² total

Secondary structure (P-SEA, 3-state):
ccccccccccccccbbbbbbbccccbbbbbbbbbccccbbbbbccccccbbbbbccccccccccccbbbbbbcccccccccccccccccbbbbbbcbbbbbcccbbbbbccccccbbbbbbcccccccccccccbbbbbbbbbccccccccccccccccbbbbcccccccccccccccbbbbcccccccccccccccccccbbbbccccaaaaaaaaaaac/ccbbbbcbbbbbccccbbbbcccccccccccccccccbbbbccccbbbbccccccccccccc

Foldseek 3Di:
DAPWFFDDQLPQQQKKWKWADAPDDGTFIAIWGAAFQFKIKFFLVNHHDWMKIWTLDFQQVDDDPSIDIWTFPDKAQPPPQDPVLRFRGMIMTGTPDGHDDDSRHDHAAADDDFFAKKKWKFQQAHALPGHGHSGITMDIKTFHDCVQVVVRVNDDVLFKTFIHDQVDLDEDAPRHGHIFIGTPRHGQWTFGAADSRSRGDGITTGVVSCVVVVVVVVVVD/DQKKFFQAFADDDDPQADGDHGGWIWGFPACDPPQWTWIATPVPRDTHTDGNVRMDHDPPPD